Protein AF-A0A2V8FXI1-F1 (afdb_monomer_lite)

Sequence (238 aa):
MSTDRIDFISAYCDRWCERCAFTDRCSAFACKIAEGMYGDLADAIELAVGAPHPVEGTPRETAGATLLAEFSDFEPSDQELAEFKREEKVRDARLDVAPTTRMATTYMLGATAWLTQHHDGLVTRADPIVREAVEIVGWDAYLIGPKLHRALYGRDRSQNGDDGCDDHPVQTDWNGSAKVALISLERSEAAWRVIVEATGDRTASALADAAGNLRRIVLDEFPQAMSFIRPGFDEPRR

Structure (mmCIF, N/CA/C/O backbone):
data_AF-A0A2V8FXI1-F1
#
_entry.id   AF-A0A2V8FXI1-F1
#
loop_
_atom_site.group_PDB
_atom_site.id
_atom_site.type_symbol
_atom_site.label_atom_id
_atom_site.label_alt_id
_atom_site.label_comp_id
_atom_site.label_asym_id
_atom_site.label_entity_id
_atom_site.label_seq_id
_atom_site.pdbx_PDB_ins_code
_atom_site.Cartn_x
_atom_site.Cartn_y
_atom_site.Cartn_z
_atom_site.occupancy
_atom_site.B_iso_or_equiv
_atom_site.auth_seq_id
_atom_site.auth_comp_id
_atom_site.auth_asym_id
_atom_site.auth_atom_id
_atom_site.pdbx_PDB_model_num
ATOM 1 N N . MET A 1 1 ? 2.587 -31.459 -6.172 1.00 45.06 1 MET A N 1
ATOM 2 C CA . MET A 1 1 ? 2.353 -30.085 -5.678 1.00 45.06 1 MET A CA 1
ATOM 3 C C . MET A 1 1 ? 1.529 -29.360 -6.724 1.00 45.06 1 MET A C 1
ATOM 5 O O . MET A 1 1 ? 1.742 -29.629 -7.899 1.00 45.06 1 MET A O 1
ATOM 9 N N . SER A 1 2 ? 0.537 -28.567 -6.314 1.00 45.88 2 SER A N 1
ATOM 10 C CA . SER A 1 2 ? -0.395 -27.911 -7.241 1.00 45.88 2 SER A CA 1
ATOM 11 C C . SER A 1 2 ? 0.366 -27.023 -8.229 1.00 45.88 2 SER A C 1
ATOM 13 O O . SER A 1 2 ? 1.054 -26.092 -7.819 1.00 45.88 2 SER A O 1
ATOM 15 N N . THR A 1 3 ? 0.253 -27.334 -9.518 1.00 58.00 3 THR A N 1
ATOM 16 C CA . THR A 1 3 ? 0.808 -26.562 -10.640 1.00 58.00 3 THR A CA 1
ATOM 17 C C . THR A 1 3 ? -0.035 -25.328 -10.979 1.00 58.00 3 THR A C 1
ATOM 19 O O . THR A 1 3 ? 0.327 -24.569 -11.869 1.00 58.00 3 THR A O 1
ATOM 22 N N . ASP A 1 4 ? -1.146 -25.100 -10.273 1.00 81.50 4 ASP A N 1
ATOM 23 C CA . ASP A 1 4 ? -2.061 -23.977 -10.500 1.00 81.50 4 ASP A CA 1
ATOM 24 C C . ASP A 1 4 ? -1.634 -22.729 -9.706 1.00 81.50 4 ASP A C 1
ATOM 26 O O . ASP A 1 4 ? -2.324 -22.259 -8.790 1.00 81.50 4 ASP A O 1
ATOM 30 N N . ARG A 1 5 ? -0.432 -22.227 -10.014 1.00 87.56 5 ARG A N 1
ATOM 31 C CA . ARG A 1 5 ? 0.053 -20.939 -9.505 1.00 87.56 5 ARG A CA 1
ATOM 32 C C . ARG A 1 5 ? -0.589 -19.801 -10.296 1.00 87.56 5 ARG A C 1
ATOM 34 O O . ARG A 1 5 ? -0.779 -19.906 -11.501 1.00 87.56 5 ARG A O 1
ATOM 41 N N . ILE A 1 6 ? -0.914 -18.709 -9.607 1.00 90.19 6 ILE A N 1
ATOM 42 C CA . ILE A 1 6 ? -1.405 -17.487 -10.251 1.00 90.19 6 ILE A CA 1
ATOM 43 C C . ILE A 1 6 ? -0.194 -16.619 -10.585 1.00 90.19 6 ILE A C 1
ATOM 45 O O . ILE A 1 6 ? 0.477 -16.105 -9.683 1.00 90.19 6 ILE A O 1
ATOM 49 N N . ASP A 1 7 ? 0.073 -16.454 -11.877 1.00 87.88 7 ASP A N 1
ATOM 50 C CA . ASP A 1 7 ? 1.178 -15.631 -12.358 1.00 87.88 7 ASP A CA 1
ATOM 51 C C . ASP A 1 7 ? 1.033 -14.181 -11.888 1.00 87.88 7 ASP A C 1
ATOM 53 O O . ASP A 1 7 ? -0.055 -13.605 -11.869 1.00 87.88 7 ASP A O 1
ATOM 57 N N . PHE A 1 8 ? 2.154 -13.592 -11.465 1.00 88.81 8 PHE A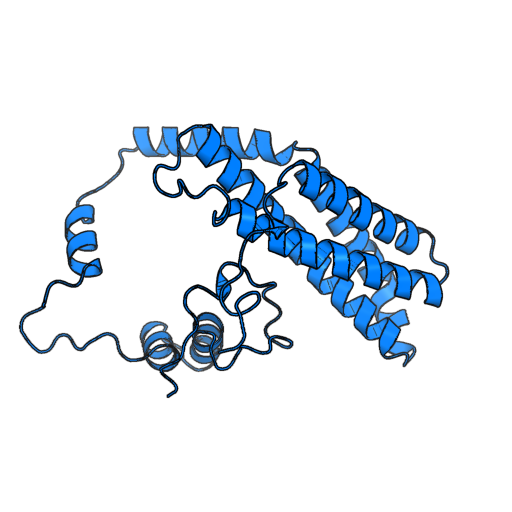 N 1
ATOM 58 C CA . PHE A 1 8 ? 2.258 -12.195 -11.030 1.00 88.81 8 PHE A CA 1
ATOM 59 C C . PHE A 1 8 ? 1.304 -11.753 -9.900 1.00 88.81 8 PHE A C 1
ATOM 61 O O . PHE A 1 8 ? 1.229 -10.560 -9.601 1.00 88.81 8 PHE A O 1
ATOM 68 N N . ILE A 1 9 ? 0.646 -12.675 -9.181 1.00 93.44 9 ILE A N 1
ATOM 69 C CA . ILE A 1 9 ? -0.256 -12.341 -8.058 1.00 93.44 9 ILE A CA 1
ATOM 70 C C . ILE A 1 9 ? 0.414 -11.453 -6.995 1.00 93.44 9 ILE A C 1
ATOM 72 O O . ILE A 1 9 ? -0.209 -10.576 -6.398 1.00 93.44 9 ILE A O 1
ATOM 76 N N . SER A 1 10 ? 1.716 -11.637 -6.773 1.00 93.38 10 SER A N 1
ATOM 77 C CA . SER A 1 10 ? 2.494 -10.889 -5.781 1.00 93.38 10 SER A CA 1
ATOM 78 C C . SER A 1 10 ? 2.897 -9.477 -6.229 1.00 93.38 10 SER A C 1
ATOM 80 O O . SER A 1 10 ? 3.355 -8.681 -5.396 1.00 93.38 10 SER A O 1
ATOM 82 N N . ALA A 1 11 ? 2.732 -9.141 -7.514 1.00 93.56 11 ALA A N 1
ATOM 83 C CA . ALA A 1 11 ? 3.075 -7.828 -8.057 1.00 93.56 11 ALA A CA 1
ATOM 84 C C . ALA A 1 11 ? 2.113 -6.744 -7.544 1.00 93.56 11 ALA A C 1
ATOM 86 O O . ALA A 1 11 ? 2.557 -5.650 -7.178 1.00 93.56 11 ALA A O 1
ATOM 87 N N . TYR A 1 12 ? 0.826 -7.095 -7.415 1.00 95.31 12 TYR A N 1
ATOM 88 C CA . TYR A 1 12 ? -0.273 -6.179 -7.090 1.00 95.31 12 TYR A CA 1
ATOM 89 C C . TYR A 1 12 ? -1.104 -6.637 -5.877 1.00 95.31 12 TYR A C 1
ATOM 91 O O . TYR A 1 12 ? -2.308 -6.402 -5.810 1.00 95.31 12 TYR A O 1
ATOM 99 N N . CYS A 1 13 ? -0.464 -7.277 -4.894 1.00 95.62 13 CYS A N 1
ATOM 100 C CA . CYS A 1 13 ? -1.072 -7.603 -3.600 1.00 95.62 13 CYS A CA 1
ATOM 101 C C . CYS A 1 13 ? -0.732 -6.567 -2.509 1.00 95.62 13 CYS A C 1
ATOM 103 O O . CYS A 1 13 ? 0.190 -5.753 -2.667 1.00 95.62 13 CYS A O 1
ATOM 105 N N . ASP A 1 14 ? -1.441 -6.645 -1.381 1.00 95.12 14 ASP A N 1
ATOM 106 C CA . ASP A 1 14 ? -1.201 -5.858 -0.160 1.00 95.12 14 ASP A CA 1
ATOM 107 C C . ASP A 1 14 ? -0.136 -6.475 0.770 1.00 95.12 14 ASP A C 1
ATOM 109 O O . ASP A 1 14 ? 0.156 -5.933 1.832 1.00 95.12 14 ASP A O 1
ATOM 113 N N . ARG A 1 15 ? 0.468 -7.597 0.349 1.00 92.81 15 ARG A N 1
ATOM 114 C CA . ARG A 1 15 ? 1.504 -8.359 1.067 1.00 92.81 15 ARG A CA 1
ATOM 115 C C . ARG A 1 15 ? 1.069 -8.898 2.437 1.00 92.81 15 ARG A C 1
ATOM 117 O O . ARG A 1 15 ? 1.926 -9.412 3.153 1.00 92.81 15 ARG A O 1
ATOM 124 N N . TRP A 1 16 ? -0.223 -8.863 2.773 1.00 95.62 16 TRP A N 1
ATOM 125 C CA . TRP A 1 16 ? -0.736 -9.363 4.050 1.00 95.62 16 TRP A CA 1
ATOM 126 C C . TRP A 1 16 ? -1.020 -10.868 3.978 1.00 95.62 16 TRP A C 1
ATOM 128 O O . TRP A 1 16 ? -2.163 -11.325 3.922 1.00 95.62 16 TRP A O 1
ATOM 138 N N . CYS A 1 17 ? 0.050 -11.660 3.903 1.00 95.06 17 CYS A N 1
ATOM 139 C CA . CYS A 1 17 ? -0.029 -13.094 3.621 1.00 95.06 17 CYS A CA 1
ATOM 140 C C . CYS A 1 17 ? -0.869 -13.872 4.644 1.00 95.06 17 CYS A C 1
ATOM 142 O O . CYS A 1 17 ? -1.583 -14.791 4.258 1.00 95.06 17 CYS A O 1
ATOM 144 N N . GLU A 1 18 ? -0.834 -13.476 5.915 1.00 93.94 18 GLU A N 1
ATOM 145 C CA . GLU A 1 18 ? -1.577 -14.086 7.027 1.00 93.94 18 GLU A CA 1
ATOM 146 C C . GLU A 1 18 ? -3.100 -13.999 6.836 1.00 93.94 18 GLU A C 1
ATOM 148 O O . GLU A 1 18 ? -3.849 -14.749 7.458 1.00 93.94 18 GLU A O 1
ATOM 153 N N . ARG A 1 19 ? -3.557 -13.097 5.961 1.00 93.50 19 ARG A N 1
ATOM 154 C CA . ARG A 1 19 ? -4.970 -12.857 5.646 1.00 93.50 19 ARG A CA 1
ATOM 155 C C . ARG A 1 19 ? -5.305 -13.123 4.177 1.00 93.50 19 ARG A C 1
ATOM 157 O O . ARG A 1 19 ? -6.434 -12.899 3.743 1.00 93.50 19 ARG A O 1
ATOM 164 N N . CYS A 1 20 ? -4.335 -13.586 3.392 1.00 94.81 20 CYS A N 1
ATOM 165 C CA . CYS A 1 20 ? -4.492 -13.761 1.957 1.00 94.81 20 CYS A CA 1
ATOM 166 C C . CYS A 1 20 ? -5.169 -15.099 1.636 1.00 94.81 20 CYS A C 1
ATOM 168 O O . CYS A 1 20 ? -4.654 -16.165 1.959 1.00 94.81 20 CYS A O 1
ATOM 170 N N . ALA A 1 21 ? -6.286 -15.053 0.906 1.00 92.88 21 ALA A N 1
ATOM 171 C CA . ALA A 1 21 ? -7.026 -16.245 0.477 1.00 92.88 21 ALA A CA 1
ATOM 172 C C . ALA A 1 21 ? -6.326 -17.067 -0.629 1.00 92.88 21 ALA A C 1
ATOM 174 O O . ALA A 1 21 ? -6.841 -18.101 -1.046 1.00 92.88 21 ALA A O 1
ATOM 175 N N . PHE A 1 22 ? -5.178 -16.604 -1.133 1.00 93.31 22 PHE A N 1
ATOM 176 C CA . PHE A 1 22 ? -4.482 -17.192 -2.282 1.00 93.31 22 PHE A CA 1
ATOM 177 C C . PHE A 1 22 ? -3.081 -17.713 -1.946 1.00 93.31 22 PHE A C 1
ATOM 179 O O . PHE A 1 22 ? -2.295 -17.970 -2.858 1.00 93.31 22 PHE A O 1
ATOM 186 N N . THR A 1 23 ? -2.738 -17.870 -0.664 1.00 93.56 23 THR A N 1
ATOM 187 C CA . THR A 1 23 ? -1.433 -18.399 -0.222 1.00 93.56 23 THR A CA 1
ATOM 188 C C . THR A 1 23 ? -1.087 -19.730 -0.894 1.00 93.56 23 THR A C 1
ATOM 190 O O . THR A 1 23 ? 0.026 -19.881 -1.396 1.00 93.56 23 THR A O 1
ATOM 193 N N . ASP A 1 24 ? -2.058 -20.633 -1.039 1.00 90.88 24 ASP A N 1
ATOM 194 C CA . ASP A 1 24 ? -1.874 -21.941 -1.688 1.00 90.88 24 ASP A CA 1
ATOM 195 C C . ASP A 1 24 ? -1.556 -21.854 -3.191 1.00 90.88 24 ASP A C 1
ATOM 197 O O . ASP A 1 24 ? -0.973 -22.774 -3.768 1.00 90.88 24 ASP A O 1
ATOM 201 N N . ARG A 1 25 ? -1.891 -20.735 -3.842 1.00 91.06 25 ARG A N 1
ATOM 202 C CA . ARG A 1 25 ? -1.669 -20.494 -5.281 1.00 91.06 25 ARG A CA 1
ATOM 203 C C . ARG A 1 25 ? -0.627 -19.407 -5.556 1.00 91.06 25 ARG A C 1
ATOM 205 O O . ARG A 1 25 ? -0.362 -19.086 -6.712 1.00 91.06 25 ARG A O 1
ATOM 212 N N . CYS A 1 26 ? -0.000 -18.861 -4.517 1.00 91.88 26 CYS A N 1
ATOM 213 C CA . CYS A 1 26 ? 0.978 -17.785 -4.621 1.00 91.88 26 CYS A CA 1
ATOM 214 C C . CYS A 1 26 ? 2.406 -18.342 -4.608 1.00 91.88 26 CYS A C 1
ATOM 216 O O . CYS A 1 26 ? 2.889 -18.813 -3.577 1.00 91.88 26 CYS A O 1
ATOM 218 N N . SER A 1 27 ? 3.110 -18.236 -5.737 1.00 90.12 27 SER A N 1
ATOM 219 C CA . SER A 1 27 ? 4.520 -18.641 -5.840 1.00 90.12 27 SER A CA 1
ATOM 220 C C . SER A 1 27 ? 5.414 -17.865 -4.871 1.00 90.12 27 SER A C 1
ATOM 222 O O . SER A 1 27 ? 6.232 -18.463 -4.184 1.00 90.12 27 SER A O 1
ATOM 224 N N . ALA A 1 28 ? 5.203 -16.554 -4.718 1.00 90.12 28 ALA A N 1
ATOM 225 C CA . ALA A 1 28 ? 5.985 -15.738 -3.787 1.00 90.12 28 ALA A CA 1
ATOM 226 C C . ALA A 1 28 ? 5.805 -16.161 -2.318 1.00 90.12 28 ALA A C 1
ATOM 228 O O . ALA A 1 28 ? 6.754 -16.098 -1.541 1.00 90.12 28 ALA A O 1
ATOM 229 N N . PHE A 1 29 ? 4.602 -16.598 -1.930 1.00 91.62 29 PHE A N 1
ATOM 230 C CA . PHE A 1 29 ? 4.373 -17.128 -0.586 1.00 91.62 29 PHE A CA 1
ATOM 231 C C . PHE A 1 29 ? 5.039 -18.494 -0.414 1.00 91.62 29 PHE A C 1
ATOM 233 O O . PHE A 1 29 ? 5.700 -18.717 0.596 1.00 91.62 29 PHE A O 1
ATOM 240 N N . ALA A 1 30 ? 4.932 -19.371 -1.417 1.00 89.62 30 ALA A N 1
ATOM 241 C CA . ALA A 1 30 ? 5.624 -20.654 -1.408 1.00 89.62 30 ALA A CA 1
ATOM 242 C C . ALA A 1 30 ? 7.145 -20.477 -1.251 1.00 89.62 30 ALA A C 1
ATOM 244 O O . ALA A 1 30 ? 7.736 -21.134 -0.398 1.00 89.62 30 ALA A O 1
ATOM 245 N N . CYS A 1 31 ? 7.754 -19.537 -1.987 1.00 86.25 31 CYS A N 1
ATOM 246 C CA . CYS A 1 31 ? 9.181 -19.228 -1.862 1.00 86.25 31 CYS A CA 1
ATOM 247 C C . CYS A 1 31 ? 9.529 -18.702 -0.465 1.00 86.25 31 CYS A C 1
ATOM 249 O O . CYS A 1 31 ? 10.482 -19.186 0.130 1.00 86.25 31 CYS A O 1
ATOM 251 N N . LYS A 1 32 ? 8.728 -17.780 0.096 1.00 86.31 32 LYS A N 1
ATOM 252 C CA . LYS A 1 32 ? 8.934 -17.252 1.459 1.00 86.31 32 LYS A CA 1
ATOM 253 C C . LYS A 1 32 ? 8.942 -18.366 2.515 1.00 86.31 32 LYS A C 1
ATOM 255 O O . LYS A 1 32 ? 9.746 -18.331 3.440 1.00 86.31 32 LYS A O 1
ATOM 260 N N . ILE A 1 33 ? 8.029 -19.334 2.406 1.00 87.69 33 ILE A N 1
ATOM 261 C CA . ILE A 1 33 ? 7.969 -20.468 3.339 1.00 87.69 33 ILE A CA 1
ATOM 262 C C . ILE A 1 33 ? 9.171 -21.393 3.149 1.00 87.69 33 ILE A C 1
ATOM 264 O O . ILE A 1 33 ? 9.785 -21.792 4.135 1.00 87.69 33 ILE A O 1
ATOM 268 N N . ALA A 1 34 ? 9.530 -21.699 1.902 1.00 85.56 34 ALA A N 1
ATOM 269 C CA . ALA A 1 34 ? 10.660 -22.567 1.604 1.00 85.56 34 ALA A CA 1
ATOM 270 C C . ALA A 1 34 ? 11.999 -21.960 2.062 1.00 85.56 34 ALA A C 1
ATOM 272 O O . ALA A 1 34 ? 12.798 -22.657 2.678 1.00 85.56 34 ALA A O 1
ATOM 273 N N . GLU A 1 35 ? 12.210 -20.656 1.870 1.00 82.19 35 GLU A N 1
ATOM 274 C CA . GLU A 1 35 ? 13.392 -19.935 2.368 1.00 82.19 35 GLU A CA 1
ATOM 275 C C . GLU A 1 35 ? 13.511 -20.017 3.900 1.00 82.19 35 GLU A C 1
ATOM 277 O O . GLU A 1 35 ? 14.600 -20.176 4.437 1.00 82.19 35 GLU A O 1
ATOM 282 N N . GLY A 1 36 ? 12.391 -19.985 4.629 1.00 81.19 36 GLY A N 1
ATOM 283 C CA . GLY A 1 36 ? 12.394 -20.168 6.085 1.00 81.19 36 GLY A CA 1
ATOM 284 C C . GLY A 1 36 ? 12.681 -21.604 6.547 1.00 81.19 36 GLY A C 1
ATOM 285 O O . GLY A 1 36 ? 12.984 -21.816 7.721 1.00 81.19 36 GLY A O 1
ATOM 286 N N . MET A 1 37 ? 12.563 -22.591 5.654 1.00 80.19 37 MET A N 1
ATOM 287 C CA . MET A 1 37 ? 12.751 -24.016 5.953 1.00 80.19 37 MET A CA 1
ATOM 288 C C . MET A 1 37 ? 14.140 -24.541 5.561 1.00 80.19 37 MET A C 1
ATOM 290 O O . MET A 1 37 ? 14.600 -25.513 6.163 1.00 80.19 37 MET A O 1
ATOM 294 N N . TYR A 1 38 ? 14.802 -23.924 4.579 1.00 67.88 38 TYR A N 1
ATOM 295 C CA . TYR A 1 38 ? 16.060 -24.392 3.991 1.00 67.88 38 TYR A CA 1
ATOM 296 C C . TYR A 1 38 ? 17.148 -23.319 4.083 1.00 67.88 38 TYR A C 1
ATOM 298 O O . TYR A 1 38 ? 16.872 -22.129 4.024 1.00 6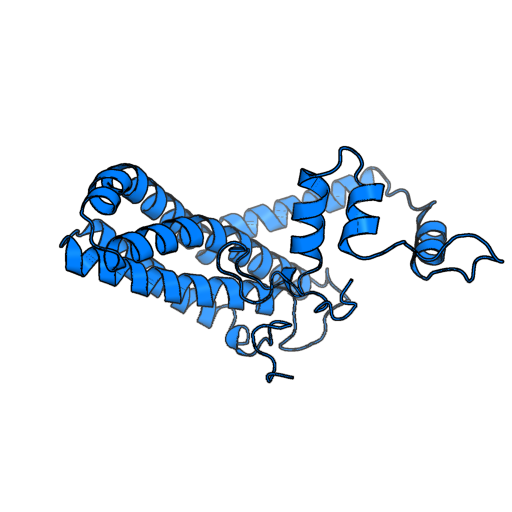7.88 38 TYR A O 1
ATOM 306 N N . GLY A 1 39 ? 18.405 -23.742 4.230 1.00 65.69 39 GLY A N 1
ATOM 307 C CA . GLY A 1 39 ? 19.552 -22.825 4.252 1.00 65.69 39 GLY A CA 1
ATOM 308 C C . GLY A 1 39 ? 20.055 -22.412 2.864 1.00 65.69 39 GLY A C 1
ATOM 309 O O . GLY A 1 39 ? 20.846 -21.477 2.775 1.00 65.69 39 GLY A O 1
ATOM 310 N N . ASP A 1 40 ? 19.617 -23.105 1.806 1.00 81.75 40 ASP A N 1
ATOM 311 C CA . ASP A 1 40 ? 20.013 -22.861 0.417 1.00 81.75 40 ASP A CA 1
ATOM 312 C C . ASP A 1 40 ? 18.830 -22.320 -0.407 1.00 81.75 40 ASP A C 1
ATOM 314 O O . ASP A 1 40 ? 17.719 -22.856 -0.372 1.00 81.75 40 ASP A O 1
ATOM 318 N N . LEU A 1 41 ? 19.075 -21.232 -1.143 1.00 75.62 41 LEU A N 1
ATOM 319 C CA . LEU A 1 41 ? 18.063 -20.535 -1.937 1.00 75.62 41 LEU A CA 1
ATOM 320 C C . LEU A 1 41 ? 17.595 -21.352 -3.153 1.00 75.62 41 LEU A C 1
ATOM 322 O O . LEU A 1 41 ? 16.425 -21.260 -3.526 1.00 75.62 41 LEU A O 1
ATOM 326 N N . ALA A 1 42 ? 18.476 -22.134 -3.777 1.00 76.81 42 ALA A N 1
ATOM 327 C CA . ALA A 1 42 ? 18.130 -22.954 -4.933 1.00 76.81 42 ALA A CA 1
ATOM 328 C C . ALA A 1 42 ? 17.190 -24.094 -4.524 1.00 76.81 42 ALA A C 1
ATOM 330 O O . ALA A 1 42 ? 16.139 -24.259 -5.146 1.00 76.81 42 ALA A O 1
ATOM 331 N N . ASP A 1 43 ? 17.501 -24.784 -3.424 1.00 77.62 43 ASP A N 1
ATOM 332 C CA . ASP A 1 43 ? 16.640 -25.830 -2.856 1.00 77.62 43 ASP A CA 1
ATOM 333 C C . ASP A 1 43 ? 15.264 -25.267 -2.454 1.00 77.62 43 ASP A C 1
ATOM 335 O O . ASP A 1 43 ? 14.220 -25.882 -2.697 1.00 77.62 43 ASP A O 1
ATOM 339 N N . ALA A 1 44 ? 15.243 -24.062 -1.871 1.00 78.50 44 ALA A N 1
ATOM 340 C CA . ALA A 1 44 ? 14.008 -23.381 -1.496 1.00 78.50 44 ALA A CA 1
ATOM 341 C C . ALA A 1 44 ? 13.132 -23.037 -2.715 1.00 78.50 44 ALA A C 1
ATOM 343 O O . ALA A 1 44 ? 11.914 -23.235 -2.688 1.00 78.50 44 ALA A O 1
ATOM 344 N N . ILE A 1 45 ? 13.734 -22.537 -3.798 1.00 78.06 45 ILE A N 1
ATOM 345 C CA . ILE A 1 45 ? 13.022 -22.223 -5.044 1.00 78.06 45 ILE A CA 1
ATOM 346 C C . ILE A 1 45 ? 12.495 -23.505 -5.694 1.00 78.06 45 ILE A C 1
ATOM 348 O O . ILE A 1 45 ? 11.314 -23.557 -6.046 1.00 78.06 45 ILE A O 1
ATOM 352 N N . GLU A 1 46 ? 13.324 -24.546 -5.804 1.00 80.06 46 GLU A N 1
ATOM 353 C CA . GLU A 1 46 ? 12.920 -25.840 -6.360 1.00 80.06 46 GLU A CA 1
ATOM 354 C C . GLU A 1 46 ? 11.717 -26.422 -5.609 1.00 80.06 46 GLU A C 1
ATOM 356 O O . GLU A 1 46 ? 10.739 -26.855 -6.225 1.00 80.06 46 GLU A O 1
ATOM 361 N N . LEU A 1 47 ? 11.728 -26.368 -4.278 1.00 78.69 47 LEU A N 1
ATOM 362 C CA . LEU A 1 47 ? 10.592 -26.815 -3.482 1.00 78.69 47 LEU A CA 1
ATOM 363 C C . LEU A 1 47 ? 9.336 -25.960 -3.721 1.00 78.69 47 LEU A C 1
ATOM 365 O O . LEU A 1 47 ? 8.221 -26.483 -3.796 1.00 78.69 47 LEU A O 1
ATOM 369 N N . ALA A 1 48 ? 9.497 -24.640 -3.801 1.00 81.75 48 ALA A N 1
ATOM 370 C CA . ALA A 1 48 ? 8.391 -23.692 -3.845 1.00 81.75 48 ALA A CA 1
ATOM 371 C C . ALA A 1 48 ? 7.651 -23.664 -5.188 1.00 81.75 48 ALA A C 1
ATOM 373 O O . ALA A 1 48 ? 6.411 -23.602 -5.221 1.00 81.75 48 ALA A O 1
ATOM 374 N N . VAL A 1 49 ? 8.397 -23.674 -6.292 1.00 79.56 49 VAL A N 1
ATOM 375 C CA . VAL A 1 49 ? 7.853 -23.502 -7.648 1.00 79.56 49 VAL A CA 1
ATOM 376 C C . VAL A 1 49 ? 8.119 -24.695 -8.568 1.00 79.56 49 VAL A C 1
ATOM 378 O O . VAL A 1 49 ? 7.606 -24.714 -9.684 1.00 79.56 49 VAL A O 1
ATOM 381 N N . GLY A 1 50 ? 8.812 -25.723 -8.072 1.00 73.56 50 GLY A N 1
ATOM 382 C CA . GLY A 1 50 ? 9.199 -26.915 -8.821 1.00 73.56 50 GLY A CA 1
ATOM 383 C C . GLY A 1 50 ? 10.642 -26.841 -9.318 1.00 73.56 50 GLY A C 1
ATOM 384 O O . GLY A 1 50 ? 11.218 -25.759 -9.435 1.00 73.56 50 GLY A O 1
ATOM 385 N N . ALA A 1 51 ? 11.212 -28.008 -9.630 1.00 61.06 51 ALA A N 1
ATOM 386 C CA . ALA A 1 51 ? 12.539 -28.099 -10.224 1.00 61.06 51 ALA A CA 1
ATOM 387 C C . ALA A 1 51 ? 12.587 -27.279 -11.524 1.00 61.06 51 ALA A C 1
ATOM 389 O O . ALA A 1 51 ? 11.726 -27.473 -12.396 1.00 61.06 51 ALA A O 1
ATOM 390 N N . PRO A 1 52 ? 13.588 -26.396 -11.697 1.00 56.06 52 PRO A N 1
ATOM 391 C CA . PRO A 1 52 ? 13.953 -25.917 -13.020 1.00 56.06 52 PRO A CA 1
ATOM 392 C C . PRO A 1 52 ? 14.102 -27.129 -13.946 1.00 56.06 52 PRO A C 1
ATOM 394 O O . PRO A 1 52 ? 14.606 -28.170 -13.523 1.00 56.06 52 PRO A O 1
ATOM 397 N N . HIS A 1 53 ? 13.638 -27.033 -15.194 1.00 50.25 53 HIS A N 1
ATOM 398 C CA . HIS A 1 53 ? 13.739 -28.154 -16.131 1.00 50.25 53 HIS A CA 1
ATOM 399 C C . HIS A 1 53 ? 15.175 -28.719 -16.153 1.00 50.25 53 HIS A C 1
ATOM 401 O O . HIS A 1 53 ? 16.114 -27.937 -16.329 1.00 50.25 53 HIS A O 1
ATOM 407 N N . PRO A 1 54 ? 15.362 -30.043 -15.961 1.00 45.97 54 PRO A N 1
ATOM 408 C CA . PRO A 1 54 ? 16.687 -30.623 -15.797 1.00 45.97 54 PRO A CA 1
ATOM 409 C C . PRO A 1 54 ? 17.546 -30.384 -17.039 1.00 45.97 54 PRO A C 1
ATOM 411 O O . PRO A 1 54 ? 17.100 -30.580 -18.170 1.00 45.97 54 PRO A O 1
ATOM 414 N N . VAL A 1 55 ? 18.804 -30.005 -16.808 1.00 48.50 55 VAL A N 1
ATOM 415 C CA . VAL A 1 55 ? 19.854 -29.846 -17.827 1.00 48.50 55 VAL A CA 1
ATOM 416 C C . VAL A 1 55 ? 20.429 -31.220 -18.213 1.00 48.50 55 VAL A C 1
ATOM 418 O O . VAL A 1 55 ? 21.637 -31.418 -18.254 1.00 48.50 55 VAL A O 1
ATOM 421 N N . GLU A 1 56 ? 19.573 -32.211 -18.465 1.00 43.44 56 GLU A N 1
ATOM 422 C CA . GLU A 1 56 ? 19.989 -33.489 -19.048 1.00 43.44 56 GLU A CA 1
ATOM 423 C C . GLU A 1 56 ? 19.215 -33.737 -20.344 1.00 43.44 56 GLU A C 1
ATOM 425 O O . GLU A 1 56 ? 18.006 -33.962 -20.361 1.00 43.44 56 GLU A O 1
ATOM 430 N N . GLY A 1 57 ? 19.951 -33.641 -21.451 1.00 52.47 57 GLY A N 1
ATOM 431 C CA . GLY A 1 57 ? 19.428 -33.492 -22.807 1.00 52.47 57 GLY A CA 1
ATOM 432 C C . GLY A 1 57 ? 19.950 -32.189 -23.409 1.00 52.47 57 GLY A C 1
ATOM 433 O O . GLY A 1 57 ? 20.141 -31.215 -22.686 1.00 52.47 57 GLY A O 1
ATOM 434 N N . THR A 1 58 ? 20.246 -32.178 -24.714 1.00 45.00 58 THR A N 1
ATOM 435 C CA . THR A 1 58 ? 20.692 -30.973 -25.440 1.00 45.00 58 THR A CA 1
ATOM 436 C C . THR A 1 58 ? 19.878 -29.765 -24.977 1.00 45.00 58 THR A C 1
ATOM 438 O O . THR A 1 58 ? 18.649 -29.843 -25.096 1.00 45.00 58 THR A O 1
ATOM 441 N N . PRO A 1 59 ? 20.512 -28.697 -24.445 1.00 46.34 59 PRO A N 1
ATOM 442 C CA . PRO A 1 59 ? 19.795 -27.527 -23.976 1.00 46.34 59 PRO A CA 1
ATOM 443 C C . PRO A 1 59 ? 18.930 -27.047 -25.126 1.00 46.34 59 PRO A C 1
ATOM 445 O O . PRO A 1 59 ? 19.432 -26.598 -26.155 1.00 46.34 59 PRO A O 1
ATOM 448 N N . ARG A 1 60 ? 17.613 -27.183 -24.993 1.00 51.34 60 ARG A N 1
ATOM 449 C CA . ARG A 1 60 ? 16.749 -26.310 -25.763 1.00 51.34 60 ARG A CA 1
ATOM 450 C C . ARG A 1 60 ? 16.984 -24.967 -25.095 1.00 51.34 60 ARG A C 1
ATOM 452 O O . ARG A 1 60 ? 16.572 -24.822 -23.948 1.00 51.34 60 ARG A O 1
ATOM 459 N N . GLU A 1 61 ? 17.773 -24.104 -25.736 1.00 54.75 61 GLU A N 1
ATOM 460 C CA . GLU A 1 61 ? 18.100 -22.764 -25.245 1.00 54.75 61 GLU A CA 1
ATOM 461 C C . GLU A 1 61 ? 16.847 -22.174 -24.606 1.00 54.75 61 GLU A C 1
ATOM 463 O O . GLU A 1 61 ? 15.834 -21.931 -25.268 1.00 54.75 61 GLU A O 1
ATOM 468 N N . THR A 1 62 ? 16.857 -22.069 -23.279 1.00 64.75 62 THR A N 1
ATOM 469 C CA . THR A 1 62 ? 15.769 -21.387 -22.600 1.00 64.75 62 THR A CA 1
ATOM 470 C C . THR A 1 62 ? 15.883 -19.919 -22.991 1.00 64.75 62 THR A C 1
ATOM 472 O O . THR A 1 62 ? 16.986 -19.413 -23.224 1.00 64.75 62 THR A O 1
ATOM 475 N N . ALA A 1 63 ? 14.757 -19.208 -23.051 1.00 64.12 63 ALA A N 1
ATOM 476 C CA . ALA A 1 63 ? 14.790 -17.765 -23.280 1.00 64.12 63 ALA A CA 1
ATOM 477 C C . ALA A 1 63 ? 15.745 -17.072 -22.287 1.00 64.12 63 ALA A C 1
ATOM 479 O O . ALA A 1 63 ? 16.483 -16.177 -22.672 1.00 64.12 63 ALA A O 1
ATOM 480 N N . GLY A 1 64 ? 15.810 -17.562 -21.041 1.00 65.44 64 GLY A N 1
ATOM 481 C CA . GLY A 1 64 ? 16.741 -17.075 -20.023 1.00 65.44 64 GLY A CA 1
ATOM 482 C C . GLY A 1 64 ? 18.217 -17.349 -20.326 1.00 65.44 64 GLY A C 1
ATOM 483 O O . GLY A 1 64 ? 19.027 -16.456 -20.128 1.00 65.44 64 GLY A O 1
ATOM 484 N N . ALA A 1 65 ? 18.584 -18.535 -20.825 1.00 70.44 65 ALA A N 1
ATOM 485 C CA . ALA A 1 65 ? 19.972 -18.832 -21.199 1.00 70.44 65 ALA A CA 1
ATOM 486 C C . ALA A 1 65 ? 20.425 -18.018 -22.421 1.00 70.44 65 ALA A C 1
ATOM 488 O O . ALA A 1 65 ? 21.559 -17.550 -22.457 1.00 70.44 65 ALA A O 1
ATOM 489 N N . THR A 1 66 ? 19.517 -17.813 -23.379 1.00 71.00 66 THR A N 1
ATOM 490 C CA . THR A 1 66 ? 19.751 -16.961 -24.556 1.00 71.00 66 THR A CA 1
ATOM 491 C C . THR A 1 66 ? 19.965 -15.514 -24.124 1.00 71.00 66 THR A C 1
ATOM 493 O O . THR A 1 66 ? 20.988 -14.927 -24.447 1.00 71.00 66 THR A O 1
ATOM 496 N N . LEU A 1 67 ? 19.057 -14.977 -23.300 1.00 73.06 67 LEU A N 1
ATOM 497 C CA . LEU A 1 67 ? 19.162 -13.627 -22.748 1.00 73.06 67 LEU A CA 1
ATOM 498 C C . LEU A 1 67 ? 20.451 -13.462 -21.927 1.00 73.06 67 LEU A C 1
ATOM 500 O O . LEU A 1 67 ? 21.160 -12.477 -22.068 1.00 73.06 67 LEU A O 1
ATOM 504 N N . LEU A 1 68 ? 20.803 -14.441 -21.091 1.00 76.62 68 LEU A N 1
ATOM 505 C CA . LEU A 1 68 ? 22.022 -14.370 -20.288 1.00 76.62 68 LEU A CA 1
ATOM 506 C C . LEU A 1 68 ? 23.281 -14.337 -21.163 1.00 76.62 68 LEU A C 1
ATOM 508 O O . LEU A 1 68 ? 24.205 -13.612 -20.827 1.00 76.62 68 LEU A O 1
ATOM 512 N N . ALA A 1 69 ? 23.312 -15.081 -22.272 1.00 80.94 69 ALA A N 1
ATOM 513 C CA . ALA A 1 69 ? 24.407 -15.027 -23.239 1.00 80.94 69 ALA A CA 1
ATOM 514 C C . ALA A 1 69 ? 24.421 -13.711 -24.040 1.00 80.94 69 ALA A C 1
ATOM 516 O O . ALA A 1 69 ? 25.488 -13.180 -24.319 1.00 80.94 69 ALA A O 1
ATOM 517 N N . GLU A 1 70 ? 23.254 -13.157 -24.381 1.00 79.62 70 GLU A N 1
ATOM 518 C CA . GLU A 1 70 ? 23.141 -11.855 -25.058 1.00 79.62 70 GLU A CA 1
ATOM 519 C C . GLU A 1 70 ? 23.637 -10.694 -24.183 1.00 79.62 70 GLU A C 1
ATOM 521 O O . GLU A 1 70 ? 24.211 -9.736 -24.697 1.00 79.62 70 GLU A O 1
ATOM 526 N N . PHE A 1 71 ? 23.447 -10.786 -22.865 1.00 79.25 71 PHE A N 1
ATOM 527 C CA . PHE A 1 71 ? 23.846 -9.756 -21.905 1.00 79.25 71 PHE A CA 1
ATOM 528 C C . PHE A 1 71 ? 25.118 -10.101 -21.114 1.00 79.25 71 PHE A C 1
ATOM 530 O O . PHE A 1 71 ? 25.537 -9.289 -20.291 1.00 79.25 71 PHE A O 1
ATOM 537 N N . SER A 1 72 ? 25.759 -11.258 -21.341 1.00 77.56 72 SER A N 1
ATOM 538 C CA . SER A 1 72 ? 26.931 -11.686 -20.551 1.00 77.56 72 SER A CA 1
ATOM 539 C C . SER A 1 72 ? 28.118 -10.742 -20.694 1.00 77.56 72 SER A C 1
ATOM 541 O O . SER A 1 72 ? 28.905 -10.608 -19.762 1.00 77.56 72 SER A O 1
ATOM 543 N N . ASP A 1 73 ? 28.212 -10.083 -21.848 1.00 79.75 73 ASP A N 1
ATOM 544 C CA . ASP A 1 73 ? 29.303 -9.176 -22.203 1.00 79.75 73 ASP A CA 1
ATOM 545 C C . ASP A 1 73 ? 28.880 -7.698 -22.100 1.00 79.75 73 ASP A C 1
ATOM 547 O O . ASP A 1 73 ? 29.645 -6.797 -22.452 1.00 79.75 73 ASP A O 1
ATOM 551 N N . PHE A 1 74 ? 27.653 -7.427 -21.639 1.00 82.00 74 PHE A N 1
ATOM 552 C CA . PHE A 1 74 ? 27.175 -6.066 -21.431 1.00 82.00 74 PHE A CA 1
ATOM 553 C C . PHE A 1 74 ? 27.700 -5.528 -20.096 1.00 82.00 74 PHE A C 1
ATOM 555 O O . PHE A 1 74 ? 27.131 -5.778 -19.034 1.00 82.00 74 PHE A O 1
ATOM 562 N N . GLU A 1 75 ? 28.770 -4.739 -20.158 1.00 85.06 75 GLU A N 1
ATOM 563 C CA . GLU A 1 75 ? 29.219 -3.913 -19.040 1.00 85.06 75 GLU A CA 1
ATOM 564 C C . GLU A 1 75 ? 28.972 -2.432 -19.360 1.00 85.06 75 GLU A C 1
ATOM 566 O O . GLU A 1 75 ? 29.588 -1.900 -20.289 1.00 85.06 75 GLU A O 1
ATOM 571 N N . PRO A 1 76 ? 28.088 -1.738 -18.615 1.00 85.31 76 PRO A N 1
ATOM 572 C CA . PRO A 1 76 ? 27.935 -0.301 -18.774 1.00 85.31 76 PRO A CA 1
ATOM 573 C C . PR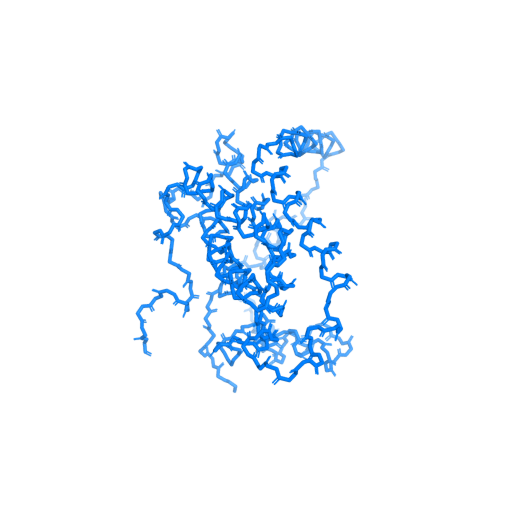O A 1 76 ? 29.230 0.396 -18.354 1.00 85.31 76 PRO A C 1
ATOM 575 O O . PRO A 1 76 ? 29.818 0.087 -17.315 1.00 85.31 76 PRO A O 1
ATOM 578 N N . SER A 1 77 ? 29.660 1.376 -19.140 1.00 93.31 77 SER A N 1
ATOM 579 C CA . SER A 1 77 ? 30.805 2.212 -18.797 1.00 93.31 77 SER A CA 1
ATOM 580 C C . SER A 1 77 ? 30.551 3.014 -17.516 1.00 93.31 77 SER A C 1
ATOM 582 O O . SER A 1 77 ? 29.413 3.343 -17.165 1.00 93.31 77 SER A O 1
ATOM 584 N N . ASP A 1 78 ? 31.627 3.428 -16.841 1.00 94.75 78 ASP A N 1
ATOM 585 C CA . ASP A 1 78 ? 31.536 4.324 -15.679 1.00 94.75 78 ASP A CA 1
ATOM 586 C C . ASP A 1 78 ? 30.760 5.613 -15.995 1.00 94.75 78 ASP A C 1
ATOM 588 O O . ASP A 1 78 ? 30.070 6.162 -15.131 1.00 94.75 78 ASP A O 1
ATOM 592 N N . GLN A 1 79 ? 30.860 6.099 -17.238 1.00 94.44 79 GLN A N 1
ATOM 593 C CA . GLN A 1 79 ? 30.136 7.277 -17.700 1.00 94.44 79 GLN A CA 1
ATOM 594 C C . GLN A 1 79 ? 28.628 7.017 -17.778 1.00 94.44 79 GLN A C 1
ATOM 596 O O . GLN A 1 79 ? 27.866 7.815 -17.229 1.00 94.44 79 GLN A O 1
ATOM 601 N N . GLU A 1 80 ? 28.211 5.916 -18.407 1.00 92.50 80 GLU A N 1
ATOM 602 C CA . GLU A 1 80 ? 26.800 5.514 -18.509 1.00 92.50 80 GLU A CA 1
ATOM 603 C C . GLU A 1 80 ? 26.202 5.271 -17.120 1.00 92.50 80 GLU A C 1
ATOM 605 O O . GLU A 1 80 ? 25.125 5.772 -16.800 1.00 92.50 80 GLU A O 1
ATOM 610 N N . LEU A 1 81 ? 26.942 4.600 -16.232 1.00 92.19 81 LEU A N 1
ATOM 611 C CA . LEU A 1 81 ? 26.500 4.371 -14.859 1.00 92.19 81 LEU A CA 1
ATOM 612 C C . LEU A 1 81 ? 26.368 5.681 -14.068 1.00 92.19 81 LEU A C 1
ATOM 614 O O . LEU A 1 81 ? 25.452 5.839 -13.254 1.00 92.19 81 LEU A O 1
ATOM 618 N N . ALA A 1 82 ? 27.292 6.625 -14.266 1.00 95.00 82 ALA A N 1
ATOM 619 C CA . ALA A 1 82 ? 27.222 7.934 -13.631 1.00 95.00 82 ALA A CA 1
ATOM 620 C C . ALA A 1 82 ? 26.054 8.770 -14.168 1.00 95.00 82 ALA A C 1
ATOM 622 O O . ALA A 1 82 ? 25.454 9.515 -13.397 1.00 95.00 82 ALA A O 1
ATOM 623 N N . GLU A 1 83 ? 25.741 8.668 -15.458 1.00 93.94 83 GLU A N 1
ATOM 624 C CA . GLU A 1 83 ? 24.590 9.319 -16.084 1.00 93.94 83 GLU A CA 1
ATOM 625 C C . GLU A 1 83 ? 23.273 8.774 -15.555 1.00 93.94 83 GLU A C 1
ATOM 627 O O . GLU A 1 83 ? 22.514 9.544 -14.964 1.00 93.94 83 GLU A O 1
ATOM 632 N N . PHE A 1 84 ? 23.095 7.455 -15.594 1.00 90.56 84 PHE A N 1
ATOM 633 C CA . PHE A 1 84 ? 21.944 6.778 -15.007 1.00 90.56 84 PHE A CA 1
ATOM 634 C C . PHE A 1 84 ? 21.721 7.209 -13.549 1.00 90.56 84 PHE A C 1
ATOM 636 O O . PHE A 1 84 ? 20.653 7.682 -13.175 1.00 90.56 84 PHE A O 1
ATOM 643 N N . LYS A 1 85 ? 22.768 7.174 -12.710 1.00 93.69 85 LYS A N 1
ATOM 644 C CA . LYS A 1 85 ? 22.675 7.618 -11.304 1.00 93.69 85 LYS A CA 1
ATOM 645 C C . LYS A 1 85 ? 22.299 9.095 -11.148 1.00 93.69 85 LYS A C 1
ATOM 647 O O . LYS A 1 85 ? 21.720 9.460 -10.123 1.00 93.69 85 LYS A O 1
ATOM 652 N N . ARG A 1 86 ? 22.688 9.971 -12.082 1.00 94.31 86 ARG A N 1
ATOM 653 C CA . ARG A 1 86 ? 22.284 11.387 -12.052 1.00 94.31 86 ARG A CA 1
ATOM 654 C C . ARG A 1 86 ? 20.802 11.521 -12.378 1.00 94.31 86 ARG A C 1
ATOM 656 O O . ARG A 1 86 ? 20.114 12.239 -11.658 1.00 94.31 86 ARG A O 1
ATOM 663 N N . GLU A 1 87 ? 20.329 10.832 -13.409 1.00 91.31 87 GLU A N 1
ATOM 664 C CA . GLU A 1 87 ? 18.920 10.830 -13.820 1.00 91.31 87 GLU A CA 1
ATOM 665 C C . GLU A 1 87 ? 18.014 10.290 -12.713 1.00 91.31 87 GLU A C 1
ATOM 667 O O . GLU A 1 87 ? 17.048 10.956 -12.339 1.00 91.31 87 GLU A O 1
ATOM 672 N N . GLU A 1 88 ? 18.396 9.164 -12.102 1.00 91.31 88 GLU A N 1
ATOM 673 C CA . GLU A 1 88 ? 17.725 8.593 -10.929 1.00 91.31 88 GLU A CA 1
ATOM 674 C C . GLU A 1 88 ? 17.599 9.616 -9.795 1.00 91.31 88 GLU A C 1
ATOM 676 O O . GLU A 1 88 ? 16.499 9.897 -9.330 1.00 91.31 88 GLU A O 1
ATOM 681 N N . LYS A 1 89 ? 18.698 10.281 -9.412 1.00 93.81 89 LYS A N 1
ATOM 682 C CA . LYS A 1 89 ? 18.667 11.308 -8.354 1.00 93.81 89 LYS A CA 1
ATOM 683 C C . LYS A 1 89 ? 17.769 12.495 -8.689 1.00 93.81 89 LYS A C 1
ATOM 685 O O . LYS A 1 89 ? 17.145 13.063 -7.795 1.00 93.81 89 LYS A O 1
ATOM 690 N N . VAL A 1 90 ? 17.747 12.920 -9.951 1.00 93.25 90 VAL A N 1
ATOM 691 C CA . VAL A 1 90 ? 16.878 14.014 -10.405 1.00 93.25 90 VAL A CA 1
ATOM 692 C C . VAL A 1 90 ? 15.410 13.592 -10.335 1.00 93.25 90 VAL A C 1
ATOM 694 O O . VAL A 1 90 ? 14.563 14.405 -9.953 1.00 93.25 90 VAL A O 1
ATOM 697 N N . ARG A 1 91 ? 15.107 12.335 -10.677 1.00 93.06 91 ARG A N 1
ATOM 698 C CA . ARG A 1 91 ? 13.768 11.759 -10.549 1.00 93.06 91 ARG A CA 1
ATOM 699 C C . ARG A 1 91 ? 13.344 11.677 -9.088 1.00 93.06 91 ARG A C 1
ATOM 701 O O . ARG A 1 91 ? 12.313 12.249 -8.745 1.00 93.06 91 ARG A O 1
ATOM 708 N N . ASP A 1 92 ? 14.168 11.081 -8.234 1.00 92.94 92 ASP A N 1
ATOM 709 C CA . ASP A 1 92 ? 13.907 10.960 -6.797 1.00 92.94 92 ASP A CA 1
ATOM 710 C C . ASP A 1 92 ? 13.633 12.332 -6.173 1.00 92.94 92 ASP A C 1
ATOM 712 O O . ASP A 1 92 ? 12.584 12.545 -5.572 1.00 92.94 92 ASP A O 1
ATOM 716 N N . ALA A 1 93 ? 14.490 13.325 -6.434 1.00 93.38 93 ALA A N 1
ATOM 717 C CA . ALA A 1 93 ? 14.306 14.678 -5.912 1.00 93.38 93 ALA A CA 1
ATOM 718 C C . ALA A 1 93 ? 12.980 15.329 -6.352 1.00 93.38 93 ALA A C 1
ATOM 720 O O . ALA A 1 93 ? 12.389 16.104 -5.595 1.00 93.38 93 ALA A O 1
ATOM 721 N N . ARG A 1 94 ? 12.500 15.032 -7.568 1.00 92.75 94 ARG A N 1
ATOM 722 C CA . ARG A 1 94 ? 11.200 15.505 -8.070 1.00 92.75 94 ARG A CA 1
ATOM 723 C C . ARG A 1 94 ? 10.037 14.779 -7.390 1.00 92.75 94 ARG A C 1
ATOM 725 O O . ARG A 1 94 ? 9.053 15.428 -7.032 1.00 92.75 94 ARG A O 1
ATOM 732 N N . LEU A 1 95 ? 10.136 13.463 -7.214 1.00 94.44 95 LEU A N 1
ATOM 733 C CA . LEU A 1 95 ? 9.072 12.644 -6.628 1.00 94.44 95 LEU A CA 1
ATOM 734 C C . LEU A 1 95 ? 8.973 12.803 -5.105 1.00 94.44 95 LEU A C 1
ATOM 736 O O . LEU A 1 95 ? 7.865 12.790 -4.568 1.00 94.44 95 LEU A O 1
ATOM 740 N N . ASP A 1 96 ? 10.084 13.048 -4.416 1.00 91.69 96 ASP A N 1
ATOM 741 C CA . ASP A 1 96 ? 10.136 13.265 -2.965 1.00 91.69 96 ASP A CA 1
ATOM 742 C C . ASP A 1 96 ? 9.352 14.508 -2.528 1.00 91.69 96 ASP A C 1
ATOM 744 O O . ASP A 1 96 ? 8.726 14.537 -1.463 1.00 91.69 96 ASP A O 1
ATOM 748 N N . VAL A 1 97 ? 9.343 15.548 -3.365 1.00 93.25 97 VAL A N 1
ATOM 749 C CA . VAL A 1 97 ? 8.611 16.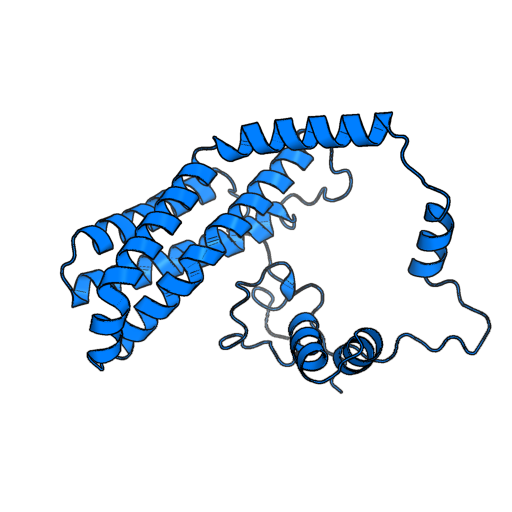791 -3.088 1.00 93.25 97 VAL A CA 1
ATOM 750 C C . VAL A 1 97 ? 7.168 16.767 -3.591 1.00 93.25 97 VAL A C 1
ATOM 752 O O . VAL A 1 97 ? 6.416 17.707 -3.302 1.00 93.25 97 VAL A O 1
ATOM 755 N N . ALA A 1 98 ? 6.757 15.712 -4.305 1.00 93.12 98 ALA A N 1
ATOM 756 C CA . ALA A 1 98 ? 5.405 15.589 -4.832 1.00 93.12 98 ALA A CA 1
ATOM 757 C C . ALA A 1 98 ? 4.365 15.621 -3.690 1.00 93.12 98 ALA A C 1
ATOM 759 O O . ALA A 1 98 ? 4.585 15.012 -2.633 1.00 93.12 98 ALA A O 1
ATOM 760 N N . PRO A 1 99 ? 3.212 16.299 -3.871 1.00 93.25 99 PRO A N 1
ATOM 761 C CA . PRO A 1 99 ? 2.177 16.383 -2.839 1.00 93.25 99 PRO A CA 1
ATOM 762 C C . PRO A 1 99 ? 1.751 15.011 -2.305 1.00 93.25 99 PRO A C 1
ATOM 764 O O . PRO A 1 99 ? 1.670 14.826 -1.091 1.00 93.25 99 PRO A O 1
ATOM 767 N N . THR A 1 100 ? 1.571 14.037 -3.199 1.00 95.75 100 THR A N 1
ATOM 768 C CA . THR A 1 100 ? 1.202 12.654 -2.875 1.00 95.75 100 THR A CA 1
ATOM 769 C C . THR A 1 100 ? 2.237 11.980 -1.971 1.00 95.75 100 THR A C 1
ATOM 771 O O . THR A 1 100 ? 1.868 11.440 -0.928 1.00 95.75 100 THR A O 1
ATOM 774 N N . THR A 1 101 ? 3.533 12.092 -2.285 1.00 96.56 101 THR A N 1
ATOM 775 C CA . THR A 1 101 ? 4.631 11.542 -1.466 1.00 96.56 101 THR A CA 1
ATOM 776 C C . THR A 1 101 ? 4.685 12.176 -0.078 1.00 96.56 101 THR A C 1
ATOM 778 O O . THR A 1 101 ? 4.764 11.477 0.940 1.00 96.56 101 THR A O 1
ATOM 781 N N . ARG A 1 102 ? 4.577 13.508 -0.003 1.00 95.62 102 ARG A N 1
ATOM 782 C CA . ARG A 1 102 ? 4.603 14.244 1.271 1.00 95.62 102 ARG A CA 1
ATOM 783 C C . ARG A 1 102 ? 3.406 13.906 2.156 1.00 95.62 102 ARG A C 1
ATOM 785 O O . ARG A 1 102 ? 3.565 13.742 3.368 1.00 95.62 102 ARG A O 1
ATOM 792 N N . MET A 1 103 ? 2.220 13.790 1.562 1.00 96.62 103 MET A N 1
ATOM 793 C CA . MET A 1 103 ? 1.002 13.411 2.276 1.00 96.62 103 MET A CA 1
ATOM 794 C C . MET A 1 103 ? 1.048 11.962 2.753 1.00 96.62 103 MET A C 1
ATOM 796 O O . MET A 1 103 ? 0.724 11.716 3.911 1.00 96.62 103 MET A O 1
ATOM 800 N N . ALA A 1 104 ? 1.514 11.028 1.920 1.00 97.94 104 ALA A N 1
ATOM 801 C CA . ALA A 1 104 ? 1.706 9.634 2.317 1.00 97.94 104 ALA A CA 1
ATOM 802 C C . ALA A 1 104 ? 2.699 9.508 3.481 1.00 97.94 104 ALA A C 1
ATOM 804 O O . ALA A 1 104 ? 2.421 8.819 4.461 1.00 97.94 104 ALA A O 1
ATOM 805 N N . THR A 1 105 ? 3.812 10.244 3.421 1.00 97.50 105 THR A N 1
ATOM 806 C CA . THR A 1 105 ? 4.811 10.285 4.500 1.00 97.50 105 THR A CA 1
ATOM 807 C C . THR A 1 105 ? 4.224 10.856 5.787 1.00 97.50 105 THR A C 1
ATOM 809 O O . THR A 1 105 ? 4.386 10.277 6.857 1.00 97.50 105 THR A O 1
ATOM 812 N N . THR A 1 106 ? 3.496 11.971 5.696 1.00 97.00 106 THR A N 1
ATOM 813 C CA . THR A 1 106 ? 2.864 12.609 6.862 1.00 97.00 106 THR A CA 1
ATOM 814 C C . THR A 1 106 ? 1.811 11.699 7.491 1.00 97.00 106 THR A C 1
ATOM 816 O O . THR A 1 106 ? 1.764 11.571 8.713 1.00 97.00 106 THR A O 1
ATOM 819 N N . TYR A 1 107 ? 1.002 11.033 6.664 1.00 98.31 107 TYR A N 1
ATOM 820 C CA . TYR A 1 107 ? 0.025 10.048 7.108 1.00 98.31 107 TYR A CA 1
ATOM 821 C C . TYR A 1 107 ? 0.696 8.882 7.847 1.00 98.31 107 TYR A C 1
ATOM 823 O O . TYR A 1 107 ? 0.322 8.590 8.980 1.00 98.31 107 TYR A O 1
ATOM 831 N N . MET A 1 108 ? 1.725 8.271 7.250 1.00 98.38 108 MET A N 1
ATOM 832 C CA . MET A 1 108 ? 2.462 7.153 7.847 1.00 98.38 108 MET A CA 1
ATOM 833 C C . MET A 1 108 ? 3.098 7.538 9.188 1.00 98.38 108 MET A C 1
ATOM 835 O O . MET A 1 108 ? 2.928 6.820 10.175 1.00 98.38 108 MET A O 1
ATOM 839 N N . LEU A 1 109 ? 3.770 8.692 9.258 1.00 98.25 109 LEU A N 1
ATOM 840 C CA . LEU A 1 109 ? 4.388 9.175 10.496 1.00 98.25 109 LEU A CA 1
ATOM 841 C C . LEU A 1 109 ? 3.339 9.452 11.580 1.00 98.25 109 LEU A C 1
ATOM 843 O O . LEU A 1 109 ? 3.528 9.057 12.730 1.00 98.25 109 LEU A O 1
ATOM 847 N N . GLY A 1 110 ? 2.224 10.093 11.218 1.00 98.31 110 GLY A N 1
ATOM 848 C CA . GLY A 1 110 ? 1.131 10.381 12.144 1.00 98.31 110 GLY A CA 1
ATOM 849 C C . GLY A 1 110 ? 0.457 9.113 12.671 1.00 98.31 110 GLY A C 1
ATOM 850 O O . GLY A 1 110 ? 0.277 8.974 13.881 1.00 98.31 110 GLY A O 1
ATOM 851 N N . ALA A 1 111 ? 0.154 8.162 11.784 1.00 98.12 111 ALA A N 1
ATOM 852 C CA . ALA A 1 111 ? -0.415 6.867 12.141 1.00 98.12 111 ALA A CA 1
ATOM 853 C C . ALA A 1 111 ? 0.519 6.083 13.071 1.00 98.12 111 ALA A C 1
ATOM 855 O O . ALA A 1 111 ? 0.096 5.628 14.131 1.00 98.12 111 ALA A O 1
ATOM 856 N N . THR A 1 112 ? 1.807 6.005 12.730 1.00 97.50 112 THR A N 1
ATOM 857 C CA . THR A 1 112 ? 2.824 5.318 13.540 1.00 97.50 112 THR A CA 1
ATOM 858 C C . THR A 1 112 ? 2.960 5.943 14.928 1.00 97.50 112 THR A C 1
ATOM 860 O O . THR A 1 112 ? 2.973 5.235 15.939 1.00 97.50 112 THR A O 1
ATOM 863 N N . ALA A 1 113 ? 3.033 7.276 14.999 1.00 97.94 113 ALA A N 1
ATOM 864 C CA . ALA A 1 113 ? 3.153 7.993 16.264 1.00 97.94 113 ALA A CA 1
ATOM 865 C C . ALA A 1 113 ? 1.925 7.778 17.157 1.00 97.94 113 ALA A C 1
ATOM 867 O O . ALA A 1 113 ? 2.070 7.590 18.367 1.00 97.94 113 ALA A O 1
ATOM 868 N N . TRP A 1 114 ? 0.728 7.772 16.566 1.00 97.75 114 TRP A N 1
ATOM 869 C CA . TRP A 1 114 ? -0.508 7.510 17.290 1.00 97.75 114 TRP A CA 1
ATOM 870 C C . TRP A 1 114 ? -0.572 6.064 17.792 1.00 97.75 114 TRP A C 1
ATOM 872 O O . TRP A 1 114 ? -0.836 5.843 18.974 1.00 97.75 114 TRP A O 1
ATOM 882 N N . LEU A 1 115 ? -0.261 5.084 16.937 1.00 95.94 115 LEU A N 1
ATOM 883 C CA . LEU A 1 115 ? -0.258 3.664 17.296 1.00 95.94 115 LEU A CA 1
ATOM 884 C C . LEU A 1 115 ? 0.722 3.371 18.431 1.00 95.94 115 LEU A C 1
ATOM 886 O O . LEU A 1 115 ? 0.348 2.712 19.394 1.00 95.94 115 LEU A O 1
ATOM 890 N N . THR A 1 116 ? 1.929 3.937 18.383 1.00 95.19 116 THR A N 1
ATOM 891 C CA . THR A 1 116 ? 2.938 3.773 19.447 1.00 95.19 116 THR A CA 1
ATOM 892 C C . THR A 1 116 ? 2.407 4.190 20.826 1.00 95.19 116 THR A C 1
ATOM 894 O O . THR A 1 116 ? 2.799 3.620 21.839 1.00 95.19 116 THR A O 1
ATOM 897 N N . GLN A 1 117 ? 1.504 5.172 20.880 1.00 93.81 117 GLN A N 1
ATOM 898 C CA . GLN A 1 117 ? 0.943 5.683 22.135 1.00 93.81 117 GLN A CA 1
ATOM 899 C C . GLN A 1 117 ? -0.308 4.924 22.602 1.00 93.81 117 GLN A C 1
ATOM 901 O O . GLN A 1 117 ? -0.575 4.885 23.802 1.00 93.81 117 GLN A O 1
ATOM 906 N N . HIS A 1 118 ? -1.084 4.341 21.682 1.00 92.56 118 HIS A N 1
ATOM 907 C CA . HIS A 1 118 ? -2.440 3.852 21.976 1.00 92.56 118 HIS A CA 1
ATOM 908 C C . HIS A 1 118 ? -2.631 2.346 21.764 1.00 92.56 118 HIS A C 1
ATOM 910 O O . HIS A 1 118 ? -3.599 1.788 22.284 1.00 92.56 118 HIS A O 1
ATOM 916 N N . HIS A 1 119 ? -1.733 1.681 21.030 1.00 88.44 119 HIS A N 1
ATOM 917 C CA . HIS A 1 119 ? -1.882 0.288 20.603 1.00 88.44 119 HIS A CA 1
ATOM 918 C C . HIS A 1 119 ? -2.186 -0.655 21.774 1.00 88.44 119 HIS A C 1
ATOM 920 O O . HIS A 1 119 ? -3.248 -1.278 21.803 1.00 88.44 119 HIS A O 1
ATOM 926 N N . ASP A 1 120 ? -1.314 -0.707 22.782 1.00 86.00 120 ASP A N 1
ATOM 927 C CA . ASP A 1 120 ? -1.444 -1.664 23.888 1.00 86.00 120 ASP A CA 1
ATOM 928 C C . ASP A 1 120 ? -2.726 -1.436 24.696 1.00 86.00 120 ASP A C 1
ATOM 930 O O . ASP A 1 120 ? -3.417 -2.382 25.085 1.00 86.00 120 ASP A O 1
ATOM 934 N N . GLY A 1 121 ? -3.099 -0.169 24.889 1.00 85.75 121 GLY A N 1
ATOM 935 C CA . GLY A 1 121 ? -4.332 0.211 25.570 1.00 85.75 121 GLY A CA 1
ATOM 936 C C . GLY A 1 121 ? -5.595 -0.189 24.806 1.00 85.75 121 GLY A C 1
ATOM 937 O O . GLY A 1 121 ? -6.615 -0.455 25.431 1.00 85.75 121 GLY A O 1
ATOM 938 N N . LEU A 1 122 ? -5.552 -0.259 23.475 1.00 84.69 122 LEU A N 1
ATOM 939 C CA . LEU A 1 122 ? -6.708 -0.616 22.647 1.00 84.69 122 LEU A CA 1
ATOM 940 C C . LEU A 1 122 ? -6.819 -2.121 22.423 1.00 84.69 122 LEU A C 1
ATOM 942 O O . LEU A 1 122 ? -7.911 -2.678 22.532 1.00 84.69 122 LEU A O 1
ATOM 946 N N . VAL A 1 123 ? -5.697 -2.803 22.202 1.00 80.44 123 VAL A N 1
ATOM 947 C CA . VAL A 1 123 ? -5.674 -4.258 22.000 1.00 80.44 123 VAL A CA 1
ATOM 948 C C . VAL A 1 123 ? -6.111 -5.011 23.267 1.00 80.44 123 VAL A C 1
ATOM 950 O O . VAL A 1 123 ? -6.747 -6.069 23.174 1.00 80.44 123 VAL A O 1
ATOM 953 N N . THR A 1 124 ? -5.853 -4.446 24.452 1.00 82.81 124 THR A N 1
ATOM 954 C CA . THR A 1 124 ? -6.241 -5.021 25.755 1.00 82.81 124 THR A CA 1
ATOM 955 C C . THR A 1 124 ? -7.721 -4.844 26.118 1.00 82.81 124 THR A C 1
ATOM 957 O O . THR A 1 124 ? -8.210 -5.564 26.986 1.00 82.81 124 THR A O 1
ATOM 960 N N . ARG A 1 125 ? -8.480 -3.970 25.435 1.00 74.12 125 ARG A N 1
ATOM 961 C CA . ARG A 1 125 ? -9.903 -3.678 25.743 1.00 74.12 125 ARG A CA 1
ATOM 962 C C . ARG A 1 125 ? -10.899 -4.786 25.375 1.00 74.12 125 ARG A C 1
ATOM 964 O O . ARG A 1 125 ? -12.089 -4.617 25.610 1.00 74.12 125 ARG A O 1
ATOM 971 N N . ALA A 1 126 ? -10.427 -5.906 24.829 1.00 65.19 126 ALA A N 1
ATOM 972 C CA . ALA A 1 126 ? -11.211 -7.081 24.424 1.00 65.19 126 ALA A CA 1
ATOM 973 C C . ALA A 1 126 ? -12.287 -6.857 23.338 1.00 65.19 126 ALA A C 1
ATOM 975 O O . ALA A 1 126 ? -12.998 -7.804 23.017 1.00 65.19 126 ALA A O 1
ATOM 976 N N . ASP A 1 127 ? -12.379 -5.671 22.727 1.00 90.50 127 ASP A N 1
ATOM 977 C CA . ASP A 1 127 ? -13.224 -5.451 21.550 1.00 90.50 127 ASP A CA 1
ATOM 978 C C . ASP A 1 127 ? -12.498 -5.951 20.282 1.00 90.50 127 ASP A C 1
ATOM 980 O O . ASP A 1 127 ? -11.491 -5.355 19.876 1.00 90.50 127 ASP A O 1
ATOM 984 N N . PRO A 1 128 ? -12.961 -7.051 19.654 1.00 93.12 128 PRO A N 1
ATOM 985 C CA . PRO A 1 128 ? -12.312 -7.603 18.470 1.00 93.12 128 PRO A CA 1
ATOM 986 C C . PRO A 1 128 ? -12.400 -6.670 17.256 1.00 93.12 128 PRO A C 1
ATOM 988 O O . PRO A 1 128 ? -11.500 -6.700 16.423 1.00 93.12 128 PRO A O 1
ATOM 991 N N . ILE A 1 129 ? -13.432 -5.824 17.163 1.00 95.06 129 ILE A N 1
ATOM 992 C CA . ILE A 1 129 ? -13.624 -4.893 16.043 1.00 95.06 129 ILE A CA 1
ATOM 993 C C . ILE A 1 129 ? -12.587 -3.769 16.120 1.00 95.06 129 ILE A C 1
ATOM 995 O O . ILE A 1 129 ? -11.956 -3.425 15.122 1.00 95.06 129 ILE A O 1
ATOM 999 N N . VAL A 1 130 ? -12.353 -3.229 17.317 1.00 95.31 130 VAL A N 1
ATOM 1000 C CA . VAL A 1 130 ? -11.331 -2.190 17.522 1.00 95.31 130 VAL A CA 1
ATOM 1001 C C . VAL A 1 130 ? -9.926 -2.757 17.326 1.00 95.31 130 VAL A C 1
ATOM 1003 O O . VAL A 1 130 ? -9.084 -2.096 16.721 1.00 95.31 130 VAL A O 1
ATOM 1006 N N . ARG A 1 131 ? -9.665 -3.986 17.789 1.00 94.88 131 ARG A N 1
ATOM 1007 C CA . ARG A 1 131 ? -8.377 -4.659 17.556 1.00 94.88 131 ARG A CA 1
ATOM 1008 C C . ARG A 1 131 ? -8.099 -4.839 16.065 1.00 94.88 131 ARG A C 1
ATOM 1010 O O . ARG A 1 131 ? -7.018 -4.487 15.608 1.00 94.88 131 ARG A O 1
ATOM 1017 N N . GLU A 1 132 ? -9.089 -5.325 15.324 1.00 95.44 132 GLU A N 1
ATOM 1018 C CA . GLU A 1 132 ? -9.019 -5.481 13.872 1.00 95.44 132 GLU A CA 1
ATOM 1019 C C . GLU A 1 132 ? -8.699 -4.151 13.176 1.00 95.44 132 GLU A C 1
ATOM 1021 O O . GLU A 1 132 ? -7.810 -4.084 12.329 1.00 95.44 132 GLU A O 1
ATOM 1026 N N . ALA A 1 133 ? -9.365 -3.068 13.580 1.00 97.38 133 ALA A N 1
ATOM 1027 C CA . ALA A 1 133 ? -9.107 -1.741 13.034 1.00 97.38 133 ALA A CA 1
ATOM 1028 C C . ALA A 1 133 ? -7.671 -1.252 13.308 1.00 97.38 133 ALA A C 1
ATOM 1030 O O . ALA A 1 133 ? -7.031 -0.686 12.422 1.00 97.38 133 ALA A O 1
ATOM 1031 N N . VAL A 1 134 ? -7.142 -1.498 14.510 1.00 96.50 134 VAL A N 1
ATOM 1032 C CA . VAL A 1 134 ? -5.756 -1.155 14.869 1.00 96.50 134 VAL A CA 1
ATOM 1033 C C . VAL A 1 134 ? -4.749 -1.947 14.027 1.00 96.50 134 VAL A C 1
ATOM 1035 O O . VAL A 1 134 ? -3.785 -1.358 13.536 1.00 96.50 134 VAL A O 1
ATOM 1038 N N . GLU A 1 135 ? -4.981 -3.246 13.807 1.00 95.81 135 GLU A N 1
ATOM 1039 C CA . GLU A 1 135 ? -4.131 -4.076 12.940 1.00 95.81 135 GLU A CA 1
ATOM 1040 C C . GLU A 1 135 ? -4.146 -3.579 11.489 1.00 95.81 135 GLU A C 1
ATOM 1042 O O . GLU A 1 135 ? -3.087 -3.447 10.874 1.00 95.81 135 GLU A O 1
ATOM 1047 N N . ILE A 1 136 ? -5.328 -3.245 10.959 1.00 98.00 136 ILE A N 1
ATOM 1048 C CA . ILE A 1 136 ? -5.493 -2.695 9.606 1.00 98.00 136 ILE A CA 1
ATOM 1049 C C . ILE A 1 136 ? -4.695 -1.407 9.435 1.00 98.00 136 ILE A C 1
ATOM 1051 O O . ILE A 1 136 ? -3.900 -1.293 8.504 1.00 98.00 136 ILE A O 1
ATOM 1055 N N . VAL A 1 137 ? -4.886 -0.446 10.338 1.00 97.88 137 VAL A N 1
ATOM 1056 C CA . VAL A 1 137 ? -4.186 0.840 10.282 1.00 97.88 137 VAL A CA 1
ATOM 1057 C C . VAL A 1 137 ? -2.676 0.641 10.385 1.00 97.88 137 VAL A C 1
ATOM 1059 O O . VAL A 1 137 ? -1.925 1.279 9.647 1.00 97.88 137 VAL A O 1
ATOM 1062 N N . GLY A 1 138 ? -2.228 -0.247 11.279 1.00 96.69 138 GLY A N 1
ATOM 1063 C CA . GLY A 1 138 ? -0.815 -0.576 11.438 1.00 96.69 138 GLY A CA 1
ATOM 1064 C C . GLY A 1 138 ? -0.203 -1.149 10.165 1.00 96.69 138 GLY A C 1
ATOM 1065 O O . GLY A 1 138 ? 0.879 -0.725 9.768 1.00 96.69 138 GLY A O 1
ATOM 1066 N N . TRP A 1 139 ? -0.909 -2.058 9.492 1.00 97.81 139 TRP A N 1
ATOM 1067 C CA . TRP A 1 139 ? -0.454 -2.633 8.230 1.00 97.81 139 TRP A CA 1
ATOM 1068 C C . TRP A 1 139 ? -0.430 -1.599 7.096 1.00 97.81 139 TRP A C 1
ATOM 1070 O O . TRP A 1 139 ? 0.589 -1.405 6.425 1.00 97.81 139 TRP A O 1
ATOM 1080 N N . ASP A 1 140 ? -1.545 -0.896 6.899 1.00 98.25 140 ASP A N 1
ATOM 1081 C CA . ASP A 1 140 ? -1.732 -0.002 5.758 1.00 98.25 140 ASP A CA 1
ATOM 1082 C C . ASP A 1 140 ? -0.826 1.235 5.829 1.00 98.25 140 ASP A C 1
ATOM 1084 O O . ASP A 1 140 ? -0.341 1.693 4.789 1.00 98.25 140 ASP A O 1
ATOM 1088 N N . ALA A 1 141 ? -0.504 1.729 7.032 1.00 96.94 141 ALA A N 1
ATOM 1089 C CA . ALA A 1 141 ? 0.414 2.855 7.223 1.00 96.94 141 ALA A CA 1
ATOM 1090 C C . ALA A 1 141 ? 1.789 2.630 6.566 1.00 96.94 141 ALA A C 1
ATOM 1092 O O . ALA A 1 141 ? 2.348 3.567 5.991 1.00 96.94 141 ALA A O 1
ATOM 1093 N N . TYR A 1 142 ? 2.313 1.400 6.592 1.00 96.62 142 TYR A N 1
ATOM 1094 C CA . TYR A 1 142 ? 3.602 1.059 5.975 1.00 96.62 142 TYR A CA 1
ATOM 1095 C C . TYR A 1 142 ? 3.485 0.593 4.522 1.00 96.62 142 TYR A C 1
ATOM 1097 O O . TYR A 1 142 ? 4.461 0.667 3.775 1.00 96.62 142 TYR A O 1
ATOM 1105 N N . LEU A 1 143 ? 2.307 0.138 4.095 1.00 97.56 143 LEU A N 1
ATOM 1106 C CA . LEU A 1 143 ? 2.079 -0.345 2.735 1.00 97.56 143 LEU A CA 1
ATOM 1107 C C . LEU A 1 143 ? 1.849 0.795 1.730 1.00 97.56 143 LEU A C 1
ATOM 1109 O O . LEU A 1 143 ? 2.345 0.733 0.603 1.00 97.56 143 LEU A O 1
ATOM 1113 N N . ILE A 1 144 ? 1.094 1.827 2.120 1.00 98.31 144 ILE A N 1
ATOM 1114 C CA . ILE A 1 144 ? 0.623 2.883 1.209 1.00 98.31 144 ILE A CA 1
ATOM 1115 C C . ILE A 1 144 ? 1.792 3.637 0.560 1.00 98.31 144 ILE A C 1
ATOM 1117 O O . ILE A 1 144 ? 1.820 3.783 -0.662 1.00 98.31 144 ILE A O 1
ATOM 1121 N N . GLY A 1 145 ? 2.769 4.088 1.354 1.00 97.62 145 GLY A N 1
ATOM 1122 C CA . GLY A 1 145 ? 3.899 4.896 0.875 1.00 97.62 145 GLY A CA 1
ATOM 1123 C C . GLY A 1 145 ? 4.698 4.222 -0.249 1.00 97.62 145 GLY A C 1
ATOM 1124 O O . GLY A 1 145 ? 4.763 4.774 -1.347 1.00 97.62 145 GLY A O 1
ATOM 1125 N N . PRO A 1 146 ? 5.245 3.010 -0.038 1.00 96.75 146 PRO A N 1
ATOM 1126 C CA . PRO A 1 146 ? 5.974 2.276 -1.073 1.00 96.75 146 PRO A CA 1
ATOM 1127 C C . PRO A 1 146 ? 5.158 2.004 -2.345 1.00 96.75 146 PRO A C 1
ATOM 1129 O O . PRO A 1 146 ? 5.700 2.047 -3.451 1.00 96.75 146 PRO A O 1
ATOM 1132 N N . LYS A 1 147 ? 3.848 1.744 -2.221 1.00 98.00 147 LYS A N 1
ATOM 1133 C CA . LYS A 1 147 ? 2.968 1.524 -3.382 1.00 98.00 147 LYS A CA 1
ATOM 1134 C C . LYS A 1 147 ? 2.755 2.801 -4.190 1.00 98.00 147 LYS A C 1
ATOM 1136 O O . LYS A 1 147 ? 2.829 2.753 -5.416 1.00 98.00 147 LYS A O 1
ATOM 1141 N N . LEU A 1 148 ? 2.552 3.934 -3.517 1.00 98.19 148 LEU A N 1
ATOM 1142 C CA . LEU A 1 148 ? 2.459 5.236 -4.178 1.00 98.19 148 LEU A CA 1
ATOM 1143 C C . LEU A 1 148 ? 3.789 5.651 -4.803 1.00 98.19 148 LEU A C 1
ATOM 1145 O O . LEU A 1 148 ? 3.786 6.140 -5.926 1.00 98.19 148 LEU A O 1
ATOM 1149 N N . HIS A 1 149 ? 4.916 5.387 -4.139 1.00 96.31 149 HIS A N 1
ATOM 1150 C CA . HIS A 1 149 ? 6.238 5.635 -4.710 1.00 96.31 149 HIS A CA 1
ATOM 1151 C C . HIS A 1 149 ? 6.425 4.875 -6.029 1.00 96.31 149 HIS A C 1
ATOM 1153 O O . HIS A 1 149 ? 6.736 5.488 -7.044 1.00 96.31 149 HIS A O 1
ATOM 1159 N N . ARG A 1 150 ? 6.158 3.560 -6.053 1.00 95.69 150 ARG A N 1
ATOM 1160 C CA . ARG A 1 150 ? 6.240 2.755 -7.286 1.00 95.69 150 ARG A CA 1
ATOM 1161 C C . ARG A 1 150 ? 5.295 3.265 -8.379 1.00 95.69 150 ARG A C 1
ATOM 1163 O O . ARG A 1 150 ? 5.698 3.331 -9.534 1.00 95.69 150 ARG A O 1
ATOM 1170 N N . ALA A 1 151 ? 4.075 3.670 -8.022 1.00 96.94 151 ALA A N 1
ATOM 1171 C CA . ALA A 1 151 ? 3.125 4.238 -8.977 1.00 96.94 151 ALA A CA 1
ATOM 1172 C C . ALA A 1 151 ? 3.621 5.557 -9.595 1.00 96.94 151 ALA A C 1
ATOM 1174 O O . ALA A 1 151 ? 3.606 5.726 -10.812 1.00 96.94 151 ALA A O 1
ATOM 1175 N N . LEU A 1 152 ? 4.094 6.487 -8.764 1.00 96.56 152 LEU A N 1
ATOM 1176 C CA . LEU A 1 152 ? 4.637 7.767 -9.217 1.00 96.56 152 LEU A CA 1
ATOM 1177 C C . LEU A 1 152 ? 5.874 7.567 -10.091 1.00 96.56 152 LEU A C 1
ATOM 1179 O O . LEU A 1 152 ? 5.971 8.161 -11.162 1.00 96.56 152 LEU A O 1
ATOM 1183 N N . TYR A 1 153 ? 6.775 6.695 -9.649 1.00 94.12 153 TYR A N 1
ATOM 1184 C CA . TYR A 1 153 ? 8.028 6.401 -10.324 1.00 94.12 153 TYR A CA 1
ATOM 1185 C C . TYR A 1 153 ? 7.805 5.748 -11.695 1.00 94.12 153 TYR A C 1
ATOM 1187 O O . TYR A 1 153 ? 8.350 6.225 -12.686 1.00 94.12 153 TYR A O 1
ATOM 1195 N N . GLY A 1 154 ? 6.942 4.728 -11.789 1.00 92.44 154 GLY A N 1
ATOM 1196 C CA . GLY A 1 154 ? 6.618 4.088 -13.070 1.00 92.44 154 GLY A CA 1
ATOM 1197 C C . GLY A 1 154 ? 5.939 5.042 -14.058 1.00 92.44 154 GLY A C 1
ATOM 1198 O O . GLY A 1 154 ? 6.286 5.077 -15.236 1.00 92.44 154 GLY A O 1
ATOM 1199 N N . ARG A 1 155 ? 5.019 5.892 -13.581 1.00 92.81 155 ARG A N 1
ATOM 1200 C CA . ARG A 1 155 ? 4.382 6.895 -14.445 1.00 92.81 155 ARG A CA 1
ATOM 1201 C C . ARG A 1 155 ? 5.381 7.940 -14.942 1.00 92.81 155 ARG A C 1
ATOM 1203 O O . ARG A 1 155 ? 5.309 8.339 -16.099 1.00 92.81 155 ARG A O 1
ATOM 1210 N N . ASP A 1 156 ? 6.280 8.401 -14.075 1.00 92.56 156 ASP A N 1
ATOM 1211 C CA . ASP A 1 156 ? 7.302 9.383 -14.438 1.00 92.56 156 ASP A CA 1
ATOM 1212 C C . ASP A 1 156 ? 8.262 8.826 -15.502 1.00 92.56 156 ASP A C 1
ATOM 1214 O O . ASP A 1 156 ? 8.516 9.504 -16.496 1.00 92.56 156 ASP A O 1
ATOM 1218 N N . ARG A 1 157 ? 8.701 7.566 -15.372 1.00 89.62 157 ARG A N 1
ATOM 1219 C CA . ARG A 1 157 ? 9.498 6.882 -16.405 1.00 89.62 157 ARG A CA 1
ATOM 1220 C C . ARG A 1 157 ? 8.773 6.799 -17.745 1.00 89.62 157 ARG A C 1
ATOM 1222 O O . ARG A 1 157 ? 9.330 7.188 -18.768 1.00 89.62 157 ARG A O 1
ATOM 1229 N N . SER A 1 158 ? 7.507 6.379 -17.735 1.00 88.50 158 SER A N 1
ATOM 1230 C CA . SER A 1 158 ? 6.681 6.328 -18.947 1.00 88.50 158 SER A CA 1
ATOM 1231 C C . SER A 1 158 ? 6.539 7.703 -19.620 1.00 88.50 158 SER A C 1
ATOM 1233 O O . SER A 1 158 ? 6.701 7.819 -20.833 1.00 88.50 158 SER A O 1
ATOM 1235 N N . GLN A 1 159 ? 6.303 8.771 -18.851 1.00 87.56 159 GLN A N 1
ATOM 1236 C CA . GLN A 1 159 ? 6.138 10.129 -19.389 1.00 87.56 159 GLN A CA 1
ATOM 1237 C C . GLN A 1 159 ? 7.426 10.731 -19.964 1.00 87.56 159 GLN A C 1
ATOM 1239 O O . GLN A 1 159 ? 7.347 11.567 -20.865 1.00 87.56 159 GLN A O 1
ATOM 1244 N N . ASN A 1 160 ? 8.590 10.324 -19.453 1.00 85.31 160 ASN A N 1
ATOM 1245 C CA . ASN A 1 160 ? 9.892 10.780 -19.943 1.00 85.31 160 ASN A CA 1
ATOM 1246 C C . ASN A 1 160 ? 10.453 9.905 -21.081 1.00 85.31 160 ASN A C 1
ATOM 1248 O O . ASN A 1 160 ? 11.478 10.255 -21.657 1.00 85.31 160 ASN A O 1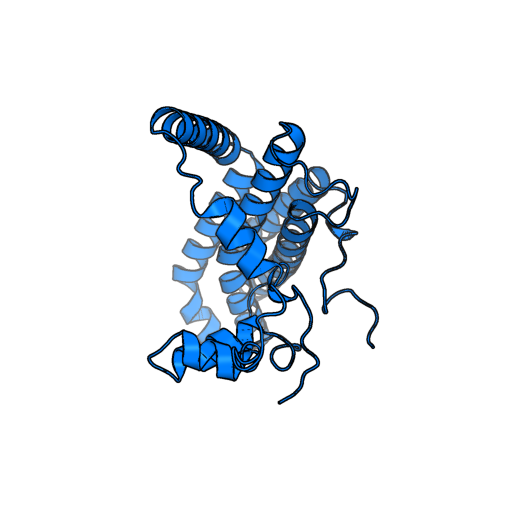
ATOM 1252 N N . GLY A 1 161 ? 9.751 8.830 -21.466 1.00 80.44 161 GLY A N 1
ATOM 1253 C CA . GLY A 1 161 ? 10.180 7.918 -22.531 1.00 80.44 161 GLY A CA 1
ATOM 1254 C C . GLY A 1 161 ? 11.232 6.895 -22.093 1.00 80.44 161 GLY A C 1
ATOM 1255 O O . GLY A 1 161 ? 11.857 6.273 -22.948 1.00 80.44 161 GLY A O 1
ATOM 1256 N N . ASP A 1 162 ? 11.408 6.707 -20.781 1.00 74.38 162 ASP A N 1
ATOM 1257 C CA . ASP A 1 162 ? 12.401 5.798 -20.190 1.00 74.38 162 ASP A CA 1
ATOM 1258 C C . ASP A 1 162 ? 11.937 4.328 -20.213 1.00 74.38 162 ASP A C 1
ATOM 1260 O O . ASP A 1 162 ? 12.744 3.419 -20.006 1.00 74.38 162 ASP A O 1
ATOM 1264 N N . ASP A 1 163 ? 10.641 4.092 -20.442 1.00 67.12 163 ASP A N 1
ATOM 1265 C CA . ASP A 1 163 ? 10.032 2.764 -20.520 1.00 67.12 163 ASP A CA 1
ATOM 1266 C C . ASP A 1 163 ? 9.405 2.556 -21.908 1.00 67.12 163 ASP A C 1
ATOM 1268 O O . ASP A 1 163 ? 8.425 3.206 -22.265 1.00 67.12 163 ASP A O 1
ATOM 1272 N N . GLY A 1 164 ? 9.960 1.623 -22.689 1.00 57.62 164 GLY A N 1
ATOM 1273 C CA . GLY A 1 164 ? 9.441 1.213 -24.006 1.00 57.62 164 GLY A CA 1
ATOM 1274 C C . GLY A 1 164 ? 8.564 -0.044 -23.972 1.00 57.62 164 GLY A C 1
ATOM 1275 O O . GLY A 1 164 ? 8.393 -0.695 -25.000 1.00 57.62 164 GLY A O 1
ATOM 1276 N N . CYS A 1 165 ? 8.094 -0.448 -22.787 1.00 54.72 165 CYS A N 1
ATOM 1277 C CA . CYS A 1 165 ? 7.659 -1.825 -22.528 1.00 54.72 165 CYS A CA 1
ATOM 1278 C C . CYS A 1 165 ? 6.167 -1.980 -22.179 1.00 54.72 165 CYS A C 1
ATOM 1280 O O . CYS A 1 165 ? 5.691 -3.112 -22.132 1.00 54.72 165 CYS A O 1
ATOM 1282 N N . ASP A 1 166 ? 5.433 -0.893 -21.911 1.00 61.66 166 ASP A N 1
ATOM 1283 C CA . ASP A 1 166 ? 4.070 -0.970 -21.363 1.00 61.66 166 ASP A CA 1
ATOM 1284 C C . ASP A 1 166 ? 3.131 0.085 -21.974 1.00 61.66 166 ASP A C 1
ATOM 1286 O O . ASP A 1 166 ? 2.802 1.107 -21.371 1.00 61.66 166 ASP A O 1
ATOM 1290 N N . ASP A 1 167 ? 2.702 -0.175 -23.212 1.00 68.88 167 ASP A N 1
ATOM 1291 C CA . ASP A 1 167 ? 1.786 0.691 -23.971 1.00 68.88 167 ASP A CA 1
ATOM 1292 C C . ASP A 1 167 ? 0.303 0.486 -23.592 1.00 68.88 167 ASP A C 1
ATOM 1294 O O . ASP A 1 167 ? -0.593 1.088 -24.198 1.00 68.88 167 ASP A O 1
ATOM 1298 N N . HIS A 1 168 ? -0.016 -0.384 -22.622 1.00 87.44 168 HIS A N 1
ATOM 1299 C CA . HIS A 1 168 ? -1.415 -0.625 -22.278 1.00 87.44 168 HIS A CA 1
ATOM 1300 C C . HIS A 1 168 ? -1.999 0.610 -21.572 1.00 87.44 168 HIS A C 1
ATOM 1302 O O . HIS A 1 168 ? -1.482 1.047 -20.555 1.00 87.44 168 HIS A O 1
ATOM 1308 N N . PRO A 1 169 ? -3.173 1.135 -21.962 1.00 88.12 169 PRO A N 1
ATOM 1309 C CA . PRO A 1 169 ? -3.738 2.336 -21.329 1.00 88.12 169 PRO A CA 1
ATOM 1310 C C . PRO A 1 169 ? -4.185 2.174 -19.857 1.00 88.12 169 PRO A C 1
ATOM 1312 O O . PRO A 1 169 ? -4.629 3.140 -19.242 1.00 88.12 169 PRO A O 1
ATOM 1315 N N . VAL A 1 170 ? -4.143 0.958 -19.295 1.00 94.00 170 VAL A N 1
ATOM 1316 C CA . VAL A 1 170 ? -4.797 0.604 -18.017 1.00 94.00 170 VAL A CA 1
ATOM 1317 C C . VAL A 1 170 ? -3.998 -0.443 -17.248 1.00 94.00 170 VAL A C 1
ATOM 1319 O O . VAL A 1 170 ? -3.713 -0.204 -16.081 1.00 94.00 170 VAL A O 1
ATOM 1322 N N . GLN A 1 171 ? -3.625 -1.573 -17.866 1.00 94.38 171 GLN A N 1
ATOM 1323 C CA . GLN A 1 171 ? -2.893 -2.676 -17.221 1.00 94.38 171 GLN A CA 1
ATOM 1324 C C . GLN A 1 171 ? -1.396 -2.380 -17.055 1.00 94.38 171 GLN A C 1
ATOM 1326 O O . GLN A 1 171 ? -0.566 -3.224 -17.363 1.00 94.38 171 GLN A O 1
ATOM 1331 N N . THR A 1 172 ? -1.072 -1.186 -16.560 1.00 94.06 172 THR A N 1
ATOM 1332 C CA . THR A 1 172 ? 0.307 -0.749 -16.355 1.00 94.06 172 THR A CA 1
ATOM 1333 C C . THR A 1 172 ? 0.781 -0.984 -14.933 1.00 94.06 172 THR A C 1
ATOM 1335 O O . THR A 1 172 ? -0.024 -0.972 -13.990 1.00 94.06 172 THR A O 1
ATOM 1338 N N . ASP A 1 173 ? 2.097 -1.110 -14.755 1.00 93.19 173 ASP A N 1
ATOM 1339 C CA . ASP A 1 173 ? 2.712 -1.277 -13.431 1.00 93.19 173 ASP A CA 1
ATOM 1340 C C . ASP A 1 173 ? 2.273 -0.195 -12.431 1.00 93.19 173 ASP A C 1
ATOM 1342 O O . ASP A 1 173 ? 1.910 -0.478 -11.277 1.00 93.19 173 ASP A O 1
ATOM 1346 N N . TRP A 1 174 ? 2.246 1.060 -12.889 1.00 95.81 174 TRP A N 1
ATOM 1347 C CA . TRP A 1 174 ? 1.896 2.189 -12.037 1.00 95.81 174 TRP A CA 1
ATOM 1348 C C . TRP A 1 174 ? 0.411 2.228 -11.680 1.00 95.81 174 TRP A C 1
ATOM 1350 O O . TRP A 1 174 ? 0.083 2.537 -10.534 1.00 95.81 174 TRP A O 1
ATOM 1360 N N . ASN A 1 175 ? -0.493 1.872 -12.600 1.00 97.31 175 ASN A N 1
ATOM 1361 C CA . ASN A 1 175 ? -1.924 1.794 -12.295 1.00 97.31 175 ASN A CA 1
ATOM 1362 C C . ASN A 1 175 ? -2.218 0.654 -11.316 1.00 97.31 175 ASN A C 1
ATOM 1364 O O . ASN A 1 175 ? -2.990 0.843 -10.373 1.00 97.31 175 ASN A O 1
ATOM 1368 N N . GLY A 1 176 ? -1.567 -0.501 -11.481 1.00 97.38 176 GLY A N 1
ATOM 1369 C CA . GLY A 1 176 ? -1.693 -1.615 -10.544 1.00 97.38 176 GLY A CA 1
ATOM 1370 C C . GLY A 1 176 ? -1.176 -1.261 -9.150 1.00 97.38 176 GLY A C 1
ATOM 1371 O O . GLY A 1 176 ? -1.831 -1.550 -8.145 1.00 97.38 176 GLY A O 1
ATOM 1372 N N . SER A 1 177 ? -0.040 -0.565 -9.070 1.00 98.12 177 SER A N 1
ATOM 1373 C CA . SER A 1 177 ? 0.516 -0.075 -7.803 1.00 98.12 177 SER A CA 1
ATOM 1374 C C . SER A 1 177 ? -0.388 0.971 -7.137 1.00 98.12 177 SER A C 1
ATOM 1376 O O . SER A 1 177 ? -0.670 0.860 -5.939 1.00 98.12 177 SER A O 1
ATOM 1378 N N . ALA A 1 178 ? -0.918 1.926 -7.909 1.00 98.50 178 ALA A N 1
ATOM 1379 C CA . ALA A 1 178 ? -1.874 2.922 -7.428 1.00 98.50 178 ALA A CA 1
ATOM 1380 C C . ALA A 1 178 ? -3.174 2.274 -6.928 1.00 98.50 178 ALA A C 1
ATOM 1382 O O . ALA A 1 178 ? -3.664 2.640 -5.860 1.00 98.50 178 ALA A O 1
ATOM 1383 N N . LYS A 1 179 ? -3.701 1.256 -7.625 1.00 98.69 179 LYS A N 1
ATOM 1384 C CA . LYS A 1 179 ? -4.903 0.521 -7.196 1.00 98.69 179 LYS A CA 1
ATOM 1385 C C . LYS A 1 179 ? -4.726 -0.112 -5.821 1.00 98.69 179 LYS A C 1
ATOM 1387 O O . LYS A 1 179 ? -5.611 -0.006 -4.976 1.00 98.69 179 LYS A O 1
ATOM 1392 N N . VAL A 1 180 ? -3.580 -0.747 -5.570 1.00 98.62 180 VAL A N 1
ATOM 1393 C CA . VAL A 1 180 ? -3.291 -1.338 -4.253 1.00 98.62 180 VAL A CA 1
ATOM 1394 C C . VAL A 1 180 ? -3.256 -0.266 -3.165 1.00 98.62 180 VAL A C 1
ATOM 1396 O O . VAL A 1 180 ? -3.838 -0.467 -2.097 1.00 98.62 180 VAL A O 1
ATOM 1399 N N . ALA A 1 181 ? -2.621 0.879 -3.432 1.00 98.69 181 ALA A N 1
ATOM 1400 C CA . ALA A 1 181 ? -2.602 1.992 -2.487 1.00 98.69 181 ALA A CA 1
ATOM 1401 C C . ALA A 1 181 ? -4.014 2.534 -2.207 1.00 98.69 181 ALA A C 1
ATOM 1403 O O . ALA A 1 181 ? -4.346 2.771 -1.051 1.00 98.69 181 ALA A O 1
ATOM 1404 N N . LEU A 1 182 ? -4.862 2.668 -3.232 1.00 98.88 182 LEU A N 1
ATOM 1405 C CA . LEU A 1 182 ? -6.249 3.127 -3.098 1.00 98.88 182 LEU A CA 1
ATOM 1406 C C . LEU A 1 182 ? -7.102 2.190 -2.237 1.00 98.88 182 LEU A C 1
ATOM 1408 O O . LEU A 1 182 ? -7.798 2.665 -1.342 1.00 98.88 182 LEU A O 1
ATOM 1412 N N . ILE A 1 183 ? -6.999 0.876 -2.458 1.00 98.56 183 ILE A N 1
ATOM 1413 C CA . ILE A 1 183 ? -7.690 -0.139 -1.645 1.00 98.56 183 ILE A CA 1
ATOM 1414 C C . ILE A 1 183 ? -7.232 -0.060 -0.183 1.00 98.56 183 ILE A C 1
ATOM 1416 O O . ILE A 1 183 ? -8.052 -0.113 0.732 1.00 98.56 183 ILE A O 1
ATOM 1420 N N . SER A 1 184 ? -5.926 0.109 0.039 1.00 98.56 184 SER A N 1
ATOM 1421 C CA . SER A 1 184 ? -5.349 0.231 1.385 1.00 98.56 184 SER A CA 1
ATOM 1422 C C . SER A 1 184 ? -5.783 1.534 2.067 1.00 98.56 184 SER A C 1
ATOM 1424 O O . SER A 1 184 ? -6.105 1.543 3.247 1.00 98.56 184 SER A O 1
ATOM 1426 N N . LEU A 1 185 ? -5.866 2.643 1.326 1.00 98.81 185 LEU A N 1
ATOM 1427 C CA . LEU A 1 185 ? -6.351 3.925 1.844 1.00 98.81 185 LEU A CA 1
ATOM 1428 C C . LEU A 1 185 ? -7.830 3.875 2.231 1.00 98.81 185 LEU A C 1
ATOM 1430 O O . LEU A 1 185 ? -8.194 4.400 3.278 1.00 98.81 185 LEU A O 1
ATOM 1434 N N . GLU A 1 186 ? -8.676 3.244 1.415 1.00 98.75 186 GLU A N 1
ATOM 1435 C CA . GLU A 1 186 ? -10.100 3.063 1.720 1.00 98.75 186 GLU A CA 1
ATOM 1436 C C . GLU A 1 186 ? -10.293 2.203 2.973 1.00 98.75 186 GLU A C 1
ATOM 1438 O O . GLU A 1 186 ? -11.005 2.594 3.902 1.00 98.75 186 GLU A O 1
ATOM 1443 N N . ARG A 1 187 ? -9.600 1.060 3.028 1.00 98.31 187 ARG A N 1
ATOM 1444 C CA . ARG A 1 187 ? -9.622 0.154 4.178 1.00 98.31 187 ARG A CA 1
ATOM 1445 C C . ARG A 1 187 ? -9.123 0.849 5.449 1.00 98.31 187 ARG A C 1
ATOM 1447 O O . ARG A 1 187 ? -9.763 0.751 6.497 1.00 98.31 187 ARG A O 1
ATOM 1454 N N . SER A 1 188 ? -8.027 1.597 5.352 1.00 98.62 188 SER A N 1
ATOM 1455 C CA . SER A 1 188 ? -7.450 2.309 6.487 1.00 98.62 188 SER A CA 1
ATOM 1456 C C . SER A 1 188 ? -8.297 3.498 6.948 1.00 98.62 188 SER A C 1
ATOM 1458 O O . SER A 1 188 ? -8.375 3.740 8.150 1.00 98.62 188 SER A O 1
ATOM 1460 N N . GLU A 1 189 ? -8.952 4.225 6.036 1.00 98.81 189 GLU A N 1
ATOM 1461 C CA . GLU A 1 189 ? -9.913 5.284 6.375 1.00 98.81 189 GLU A CA 1
ATOM 1462 C C . GLU A 1 189 ? -11.063 4.710 7.215 1.00 98.81 189 GLU A C 1
ATOM 1464 O O . GLU A 1 189 ? -11.356 5.229 8.293 1.00 98.81 189 GLU A O 1
ATOM 1469 N N . ALA A 1 190 ? -11.670 3.605 6.767 1.00 98.81 190 ALA A N 1
ATOM 1470 C CA . ALA A 1 190 ? -12.751 2.941 7.491 1.00 98.81 190 ALA A CA 1
ATOM 1471 C C . ALA A 1 190 ? -12.308 2.451 8.882 1.00 98.81 190 ALA A C 1
ATOM 1473 O O . ALA A 1 190 ? -13.010 2.671 9.870 1.00 98.81 190 ALA A O 1
ATOM 1474 N N . ALA A 1 191 ? -11.119 1.853 8.985 1.00 98.56 191 ALA A N 1
ATOM 1475 C CA . ALA A 1 191 ? -10.566 1.405 10.260 1.00 98.56 191 ALA A CA 1
ATOM 1476 C C . ALA A 1 191 ? -10.307 2.568 11.233 1.00 98.56 191 ALA A C 1
ATOM 1478 O O . ALA A 1 191 ? -10.640 2.477 12.416 1.00 98.56 191 ALA A O 1
ATOM 1479 N N . TRP A 1 192 ? -9.810 3.710 10.749 1.00 98.69 192 TRP A N 1
ATOM 1480 C CA . TRP A 1 192 ? -9.706 4.899 11.591 1.00 98.69 192 TRP A CA 1
ATOM 1481 C C . TRP A 1 192 ? -11.066 5.387 12.093 1.00 98.69 192 TRP A C 1
ATOM 1483 O O . TRP A 1 192 ? -11.159 5.797 13.248 1.00 98.69 192 TRP A O 1
ATOM 1493 N N . ARG A 1 193 ? -12.133 5.318 11.285 1.00 98.56 193 ARG A N 1
ATOM 1494 C CA . ARG A 1 193 ? -13.486 5.693 11.745 1.00 98.56 193 ARG A CA 1
ATOM 1495 C C . ARG A 1 193 ? -13.981 4.790 12.875 1.00 98.56 193 ARG A C 1
ATOM 1497 O O . ARG A 1 193 ? -14.502 5.311 13.855 1.00 98.56 193 ARG A O 1
ATOM 1504 N N . VAL A 1 194 ? -13.719 3.486 12.803 1.00 98.19 194 VAL A N 1
ATOM 1505 C CA . VAL A 1 194 ? -14.004 2.545 13.904 1.00 98.19 194 VAL A CA 1
ATOM 1506 C C . VAL A 1 194 ? -13.257 2.945 15.182 1.00 98.19 194 VAL A C 1
ATOM 1508 O O . VAL A 1 194 ? -13.837 2.990 16.267 1.00 98.19 194 VAL A O 1
ATOM 1511 N N . ILE A 1 195 ? -11.973 3.291 15.065 1.00 97.25 195 ILE A N 1
ATOM 1512 C CA . ILE A 1 195 ? -11.170 3.763 16.202 1.00 97.25 195 ILE A CA 1
ATOM 1513 C C . ILE A 1 195 ? -11.755 5.058 16.785 1.00 97.25 195 ILE A C 1
ATOM 1515 O O . ILE A 1 195 ? -11.837 5.203 18.007 1.00 97.25 195 ILE A O 1
ATOM 1519 N N . VAL A 1 196 ? -12.183 5.995 15.936 1.00 98.00 196 VAL A N 1
ATOM 1520 C CA . VAL A 1 196 ? -12.807 7.258 16.359 1.00 98.00 196 VAL A CA 1
ATOM 1521 C C . VAL A 1 196 ? -14.098 7.007 17.126 1.00 98.00 196 VAL A C 1
ATOM 1523 O O . VAL A 1 196 ? -14.289 7.604 18.182 1.00 98.00 196 VAL A O 1
ATOM 1526 N N . GLU A 1 197 ? -14.958 6.109 16.652 1.00 96.69 197 GLU A N 1
ATOM 1527 C CA . GLU A 1 197 ? -16.202 5.751 17.343 1.00 96.69 197 GLU A CA 1
ATOM 1528 C C . GLU A 1 197 ? -15.936 5.167 18.736 1.00 96.69 197 GLU A C 1
ATOM 1530 O O . GLU A 1 197 ? -16.627 5.506 19.698 1.00 96.69 197 GLU A O 1
ATOM 1535 N N . ALA A 1 198 ? -14.895 4.342 18.871 1.00 94.38 198 ALA A N 1
ATOM 1536 C CA . ALA A 1 198 ? -14.547 3.699 20.134 1.00 94.38 198 ALA A CA 1
ATOM 1537 C C . ALA A 1 198 ? -13.843 4.624 21.145 1.00 94.38 198 ALA A C 1
ATOM 1539 O O . ALA A 1 198 ? -13.894 4.369 22.352 1.00 94.38 198 ALA A O 1
ATOM 1540 N N . THR A 1 199 ? -13.147 5.663 20.675 1.00 93.88 199 THR A N 1
ATOM 1541 C CA . THR A 1 199 ? -12.237 6.473 21.510 1.00 93.88 199 THR A CA 1
ATOM 1542 C C . THR A 1 199 ? -12.633 7.941 21.634 1.00 93.88 199 THR A C 1
ATOM 1544 O O . THR A 1 199 ? -12.265 8.587 22.613 1.00 93.88 199 THR A O 1
ATOM 1547 N N . GLY A 1 200 ? -13.349 8.489 20.651 1.00 95.50 200 GLY A N 1
ATOM 1548 C CA . GLY A 1 200 ? -13.555 9.930 20.502 1.00 95.50 200 GLY A CA 1
ATOM 1549 C C . GLY A 1 200 ? -12.265 10.717 20.225 1.00 95.50 200 GLY A C 1
ATOM 1550 O O . GLY A 1 200 ? -12.255 11.940 20.383 1.00 95.50 200 GLY A O 1
ATOM 1551 N N . ASP A 1 201 ? -11.168 10.046 19.852 1.00 96.38 201 ASP A N 1
ATOM 1552 C CA . ASP A 1 201 ? -9.858 10.677 19.704 1.00 96.38 201 ASP A CA 1
ATOM 1553 C C . ASP A 1 201 ? -9.796 11.587 18.466 1.00 96.38 201 ASP A C 1
ATOM 1555 O O . ASP A 1 201 ? -10.037 11.180 17.325 1.00 96.38 201 ASP A O 1
ATOM 1559 N N . ARG A 1 202 ? -9.442 12.858 18.688 1.00 97.81 202 ARG A N 1
ATOM 1560 C CA . ARG A 1 202 ? -9.384 13.863 17.615 1.00 97.81 202 ARG A CA 1
ATOM 1561 C C . ARG A 1 202 ? -8.235 13.626 16.636 1.00 97.81 202 ARG A C 1
ATOM 1563 O O . ARG A 1 202 ? -8.364 13.994 15.472 1.00 97.81 202 ARG A O 1
ATOM 1570 N N . THR A 1 203 ? -7.130 13.034 17.087 1.00 97.88 203 THR A N 1
ATOM 1571 C CA . THR A 1 203 ? -5.983 12.719 16.225 1.00 97.88 203 THR A CA 1
ATOM 1572 C C . THR A 1 203 ? -6.328 11.557 15.302 1.00 97.88 203 THR A C 1
ATOM 1574 O O . THR A 1 203 ? -6.085 11.653 14.103 1.00 97.88 203 THR A O 1
ATOM 1577 N N . ALA A 1 204 ? -6.985 10.515 15.821 1.00 97.88 204 ALA A N 1
ATOM 1578 C CA . ALA A 1 204 ? -7.533 9.425 15.016 1.00 97.88 204 ALA A CA 1
ATOM 1579 C C . ALA A 1 204 ? -8.521 9.949 13.957 1.00 97.88 204 ALA A C 1
ATOM 1581 O O . ALA A 1 204 ? -8.459 9.542 12.799 1.00 97.88 204 ALA A O 1
ATOM 1582 N N . SER A 1 205 ? -9.374 10.919 14.313 1.00 98.62 205 SER A N 1
ATOM 1583 C CA . SER A 1 205 ? -10.284 11.556 13.346 1.00 98.62 205 SER A CA 1
ATOM 1584 C C . SER A 1 205 ? -9.532 12.306 12.251 1.00 98.62 205 SER A C 1
ATOM 1586 O O . SER A 1 205 ? -9.870 12.169 11.077 1.00 98.62 205 SER A O 1
ATOM 1588 N N . ALA A 1 206 ? -8.494 13.064 12.611 1.00 98.56 206 ALA A N 1
ATOM 1589 C CA . ALA A 1 206 ? -7.660 13.759 11.635 1.00 98.56 206 ALA A CA 1
ATOM 1590 C C . ALA A 1 206 ? -6.902 12.782 10.716 1.00 98.56 206 ALA A C 1
ATOM 1592 O O . ALA A 1 206 ? -6.722 13.072 9.534 1.00 98.56 206 ALA A O 1
ATOM 1593 N N . LEU A 1 207 ? -6.488 11.618 11.227 1.00 98.69 207 LEU A N 1
ATOM 1594 C CA . LEU A 1 207 ? -5.844 10.562 10.438 1.00 98.69 207 LEU A CA 1
ATOM 1595 C C . LEU A 1 207 ? -6.828 9.873 9.482 1.00 98.69 207 LEU A C 1
ATOM 1597 O O . LEU A 1 207 ? -6.461 9.613 8.336 1.00 98.69 207 LEU A O 1
ATOM 1601 N N . ALA A 1 208 ? -8.085 9.671 9.896 1.00 98.75 208 ALA A N 1
ATOM 1602 C CA . ALA A 1 208 ? -9.154 9.219 9.004 1.00 98.75 208 ALA A CA 1
ATOM 1603 C C . ALA A 1 208 ? -9.350 10.199 7.833 1.00 98.75 208 A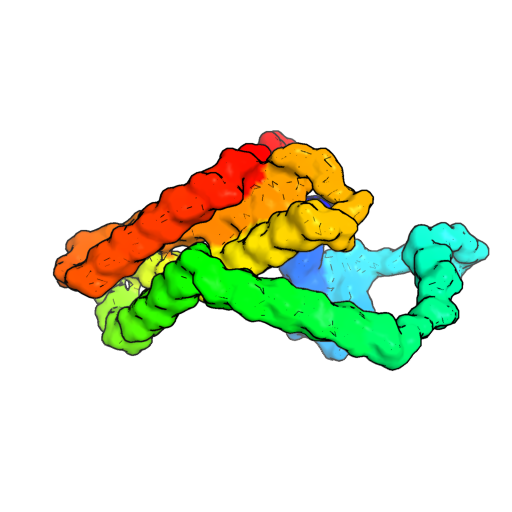LA A C 1
ATOM 1605 O O . ALA A 1 208 ? -9.359 9.800 6.668 1.00 98.75 208 ALA A O 1
ATOM 1606 N N . ASP A 1 209 ? -9.448 11.497 8.139 1.00 98.62 209 ASP A N 1
ATOM 1607 C CA . ASP A 1 209 ? -9.596 12.546 7.127 1.00 98.62 209 ASP A CA 1
ATOM 1608 C C . ASP A 1 209 ? -8.360 12.622 6.215 1.00 98.62 209 ASP A C 1
ATOM 1610 O O . ASP A 1 209 ? -8.493 12.800 5.004 1.00 98.62 209 ASP A O 1
ATOM 1614 N N . ALA A 1 210 ? -7.153 12.451 6.763 1.00 98.44 210 ALA A N 1
ATOM 1615 C CA . ALA A 1 210 ? -5.913 12.422 5.989 1.00 98.44 210 ALA A CA 1
ATOM 1616 C C . ALA A 1 210 ? -5.874 11.250 4.995 1.00 98.44 210 ALA A C 1
ATOM 1618 O O . ALA A 1 210 ? -5.525 11.469 3.832 1.00 98.44 210 ALA A O 1
ATOM 1619 N N . ALA A 1 211 ? -6.280 10.044 5.412 1.00 98.69 211 ALA A N 1
ATOM 1620 C CA . ALA A 1 211 ? -6.391 8.882 4.528 1.00 98.69 211 ALA A CA 1
ATOM 1621 C C . ALA A 1 211 ? -7.396 9.136 3.390 1.00 98.69 211 ALA A C 1
ATOM 1623 O O . ALA A 1 211 ? -7.062 8.953 2.217 1.00 98.69 211 ALA A O 1
ATOM 1624 N N . GLY A 1 212 ? -8.587 9.655 3.710 1.00 98.50 212 GLY A N 1
ATOM 1625 C CA . GLY A 1 212 ? -9.599 9.998 2.705 1.00 98.50 212 GLY A CA 1
ATOM 1626 C C . GLY A 1 212 ? -9.147 11.105 1.743 1.00 98.50 212 GLY A C 1
ATOM 1627 O O . GLY A 1 212 ? -9.371 11.023 0.534 1.00 98.50 212 GLY A O 1
ATOM 1628 N N . ASN A 1 213 ? -8.450 12.127 2.242 1.00 98.38 213 ASN A N 1
ATOM 1629 C CA . ASN A 1 213 ? -7.896 13.202 1.417 1.00 98.38 213 ASN A CA 1
ATOM 1630 C C . ASN A 1 213 ? -6.809 12.696 0.463 1.00 98.38 213 ASN A C 1
ATOM 1632 O O . ASN A 1 213 ? -6.832 13.044 -0.718 1.00 98.38 213 ASN A O 1
ATOM 1636 N N . LEU A 1 214 ? -5.892 11.858 0.953 1.00 98.56 214 LEU A N 1
ATOM 1637 C CA . LEU A 1 214 ? -4.861 11.237 0.126 1.00 98.56 214 LEU A CA 1
ATOM 1638 C C . LEU A 1 214 ? -5.483 10.324 -0.938 1.00 98.56 214 LEU A C 1
ATOM 1640 O O . LEU A 1 214 ? -5.093 10.397 -2.099 1.00 98.56 214 LEU A O 1
ATOM 1644 N N . ARG A 1 215 ? -6.510 9.542 -0.586 1.00 98.62 215 ARG A N 1
ATOM 1645 C CA . ARG A 1 215 ? -7.248 8.695 -1.536 1.00 98.62 215 ARG A CA 1
ATOM 1646 C C . ARG A 1 215 ? -7.829 9.492 -2.702 1.00 98.62 215 ARG A C 1
ATOM 1648 O O . ARG A 1 215 ? -7.686 9.072 -3.846 1.00 98.62 215 ARG A O 1
ATOM 1655 N N . ARG A 1 216 ? -8.445 10.650 -2.434 1.00 98.38 216 ARG A N 1
ATOM 1656 C CA . ARG A 1 216 ? -8.981 11.532 -3.488 1.00 98.38 216 ARG A CA 1
ATOM 1657 C C . ARG A 1 216 ? -7.883 12.043 -4.421 1.00 98.38 216 ARG A C 1
ATOM 1659 O O . ARG A 1 216 ? -8.048 11.966 -5.629 1.00 98.38 216 ARG A O 1
ATOM 1666 N N . ILE A 1 217 ? -6.753 12.488 -3.870 1.00 97.75 217 ILE A N 1
ATOM 1667 C CA . ILE A 1 217 ? -5.617 12.968 -4.673 1.00 97.75 217 ILE A CA 1
ATOM 1668 C C . ILE A 1 217 ? -5.064 11.857 -5.566 1.00 97.75 217 ILE A C 1
ATOM 1670 O O . ILE A 1 217 ? -4.812 12.089 -6.742 1.00 97.75 217 ILE A O 1
ATOM 1674 N N . VAL A 1 218 ? -4.923 10.639 -5.037 1.00 98.31 218 VAL A N 1
ATOM 1675 C CA . VAL A 1 218 ? -4.427 9.496 -5.818 1.00 98.31 218 VAL A CA 1
ATOM 1676 C C . VAL A 1 218 ? -5.411 9.113 -6.929 1.00 98.31 218 VAL A C 1
ATOM 1678 O O . VAL A 1 218 ? -4.972 8.764 -8.019 1.00 98.31 218 VAL A O 1
ATOM 1681 N N . LEU A 1 219 ? -6.727 9.207 -6.698 1.00 98.25 219 LEU A N 1
ATOM 1682 C CA . LEU A 1 219 ? -7.733 8.989 -7.748 1.00 98.25 219 LEU A CA 1
ATOM 1683 C C . LEU A 1 219 ? -7.636 10.028 -8.869 1.00 98.25 219 LEU A C 1
ATOM 1685 O O . LEU A 1 219 ? -7.711 9.658 -10.039 1.00 98.25 219 LEU A O 1
ATOM 1689 N N . ASP A 1 220 ? -7.442 11.300 -8.518 1.00 97.75 220 ASP A N 1
ATOM 1690 C CA . ASP A 1 220 ? -7.261 12.375 -9.498 1.00 97.75 220 ASP A CA 1
ATOM 1691 C C . ASP A 1 220 ? -5.956 12.187 -10.293 1.00 97.75 220 ASP A C 1
ATOM 1693 O O . ASP A 1 220 ? -5.897 12.440 -11.496 1.00 97.75 220 ASP A O 1
ATOM 1697 N N . GLU A 1 221 ? -4.906 11.709 -9.623 1.00 96.56 221 GLU A N 1
ATOM 1698 C CA . GLU A 1 221 ? -3.577 11.516 -10.193 1.00 96.56 221 GLU A CA 1
ATOM 1699 C C . GLU A 1 221 ? -3.460 10.244 -11.062 1.00 96.56 221 GLU A C 1
ATOM 1701 O O . GLU A 1 221 ? -2.708 10.225 -12.044 1.00 96.56 221 GLU A O 1
ATOM 1706 N N . PHE A 1 222 ? -4.225 9.199 -10.734 1.00 97.38 222 PHE A N 1
ATOM 1707 C CA . PHE A 1 222 ? -4.257 7.907 -11.427 1.00 97.38 222 PHE A CA 1
ATOM 1708 C C . PHE A 1 222 ? -5.702 7.486 -11.755 1.00 97.38 222 PHE A C 1
ATOM 1710 O O . PHE A 1 222 ? -6.215 6.507 -11.201 1.00 97.38 222 PHE A O 1
ATOM 1717 N N . PRO A 1 223 ? -6.373 8.165 -12.702 1.00 97.38 223 PRO A N 1
ATOM 1718 C CA . PRO A 1 223 ? -7.798 7.956 -12.972 1.00 97.38 223 PRO A CA 1
ATOM 1719 C C . PRO A 1 223 ? -8.137 6.552 -13.499 1.00 97.38 223 PRO A C 1
ATOM 1721 O O . PRO A 1 223 ? -9.277 6.109 -13.390 1.00 97.38 223 PRO A O 1
ATOM 1724 N N . GLN A 1 224 ? -7.159 5.835 -14.062 1.00 97.50 224 GLN A N 1
ATOM 1725 C CA . GLN A 1 224 ? -7.332 4.469 -14.571 1.00 97.50 224 GLN A CA 1
ATOM 1726 C C . GLN A 1 224 ? -6.967 3.384 -13.548 1.00 97.50 224 GLN A C 1
ATOM 1728 O O . GLN A 1 224 ? -7.169 2.203 -13.828 1.00 97.50 224 GLN A O 1
ATOM 1733 N N . ALA A 1 225 ? -6.469 3.750 -12.359 1.00 98.06 225 ALA A N 1
ATOM 1734 C CA . ALA A 1 225 ? -5.984 2.786 -11.373 1.00 98.06 225 ALA A CA 1
ATOM 1735 C C . ALA A 1 225 ? -7.054 1.757 -10.997 1.00 98.06 225 ALA A C 1
ATOM 1737 O O . ALA A 1 225 ? -6.803 0.561 -11.061 1.00 98.06 225 ALA A O 1
ATOM 1738 N N . MET A 1 226 ? -8.278 2.186 -10.674 1.00 98.12 226 MET A N 1
ATOM 1739 C CA . MET A 1 226 ? -9.333 1.255 -10.247 1.00 98.12 226 MET A CA 1
ATOM 1740 C C . MET A 1 226 ? -9.775 0.277 -11.350 1.00 98.12 226 MET A C 1
ATOM 1742 O O . MET A 1 226 ? -10.240 -0.821 -11.027 1.00 98.12 226 MET A O 1
ATOM 1746 N N . SER A 1 227 ? -9.558 0.627 -12.622 1.00 97.81 227 SER A N 1
ATOM 1747 C CA . SER A 1 227 ? -9.820 -0.225 -13.791 1.00 97.81 227 SER A CA 1
ATOM 1748 C C . SER A 1 227 ? -8.748 -1.303 -14.015 1.00 97.81 227 SER A C 1
ATOM 1750 O O . SER A 1 227 ? -8.982 -2.243 -14.773 1.00 97.81 227 SER A O 1
ATOM 1752 N N . PHE A 1 228 ? -7.582 -1.196 -13.367 1.00 97.44 228 PHE A N 1
ATOM 1753 C CA . PHE A 1 228 ? -6.544 -2.229 -13.391 1.00 97.44 228 PHE A CA 1
ATOM 1754 C C . PHE A 1 228 ? -7.092 -3.560 -12.849 1.00 97.44 228 PHE A C 1
ATOM 1756 O O . PHE A 1 228 ? -7.801 -3.560 -11.844 1.00 97.44 228 PHE A O 1
ATOM 1763 N N . ILE A 1 229 ? -6.762 -4.703 -13.457 1.00 96.94 229 ILE A N 1
ATOM 1764 C CA . ILE A 1 229 ? -7.254 -6.014 -13.008 1.00 96.94 229 ILE A CA 1
ATOM 1765 C C . ILE A 1 229 ? -6.110 -6.730 -12.305 1.00 96.94 229 ILE A C 1
ATOM 1767 O O . ILE A 1 229 ? -5.159 -7.178 -12.935 1.00 96.94 229 ILE A O 1
ATOM 1771 N N . ARG A 1 230 ? -6.184 -6.832 -10.975 1.00 96.38 230 ARG A N 1
ATOM 1772 C CA . ARG A 1 230 ? -5.161 -7.533 -10.194 1.00 96.38 230 ARG A CA 1
ATOM 1773 C C . ARG A 1 230 ? -5.262 -9.046 -10.438 1.00 96.38 230 ARG A C 1
ATOM 1775 O O . ARG A 1 230 ? -6.320 -9.608 -10.127 1.00 96.38 230 ARG A O 1
ATOM 1782 N N . PRO A 1 231 ? -4.187 -9.708 -10.914 1.00 93.75 231 PRO A N 1
ATOM 1783 C CA . PRO A 1 231 ? -4.169 -11.154 -11.128 1.00 93.75 231 PRO A CA 1
ATOM 1784 C C . PRO A 1 231 ? -4.597 -11.906 -9.868 1.00 93.75 231 PRO A C 1
ATOM 1786 O O . PRO A 1 231 ? -4.114 -11.614 -8.772 1.00 93.75 231 PRO A O 1
ATOM 1789 N N . GLY A 1 232 ? -5.542 -12.835 -10.006 1.00 92.50 232 GLY A N 1
ATOM 1790 C CA . GLY A 1 232 ? -6.110 -13.607 -8.899 1.00 92.50 232 GLY A CA 1
ATOM 1791 C C . GLY A 1 232 ? -7.122 -12.877 -8.008 1.00 92.50 232 GLY A C 1
ATOM 1792 O O . GLY A 1 232 ? -8.013 -13.531 -7.474 1.00 92.50 232 GLY A O 1
ATOM 1793 N N . PHE A 1 233 ? -7.034 -11.552 -7.846 1.00 94.81 233 PHE A N 1
ATOM 1794 C CA . PHE A 1 233 ? -7.902 -10.806 -6.920 1.00 94.81 233 PHE A CA 1
ATOM 1795 C C . PHE A 1 233 ? -9.153 -10.218 -7.578 1.00 94.81 233 PHE A C 1
ATOM 1797 O O . PHE A 1 233 ? -10.224 -10.265 -6.977 1.00 94.81 233 PHE A O 1
ATOM 1804 N N . ASP A 1 234 ? -9.015 -9.642 -8.777 1.00 95.62 234 ASP A N 1
ATOM 1805 C CA . ASP A 1 234 ? -10.100 -8.910 -9.451 1.00 95.62 234 ASP A CA 1
ATOM 1806 C C . ASP A 1 234 ? -10.659 -9.662 -10.672 1.00 95.62 234 ASP A C 1
ATOM 1808 O O . ASP A 1 234 ? -11.630 -9.226 -11.290 1.00 95.62 234 ASP A O 1
ATOM 1812 N N . GLU A 1 235 ? -10.044 -10.786 -11.040 1.00 88.62 235 GLU A N 1
ATOM 1813 C CA . GLU A 1 235 ? -10.503 -11.634 -12.136 1.00 88.62 235 GLU A CA 1
ATOM 1814 C C . GLU A 1 235 ? -11.779 -12.408 -11.750 1.00 88.62 235 GLU A C 1
ATOM 1816 O O . GLU A 1 235 ? -11.990 -12.728 -10.575 1.00 88.62 235 GLU A O 1
ATOM 1821 N N . PRO A 1 236 ? -12.636 -12.771 -12.724 1.00 78.50 236 PRO A N 1
ATOM 1822 C CA . PRO A 1 236 ? -13.749 -13.678 -12.471 1.00 78.50 236 PRO A CA 1
ATOM 1823 C C . PRO A 1 236 ? -13.252 -14.982 -11.838 1.00 78.50 236 PRO A C 1
ATOM 1825 O O . PRO A 1 236 ? -12.254 -15.552 -12.285 1.00 78.50 236 PRO A O 1
ATOM 1828 N N . ARG A 1 237 ? -13.964 -15.474 -10.815 1.00 66.75 237 ARG A N 1
ATOM 1829 C CA . ARG A 1 237 ? -13.643 -16.761 -10.182 1.00 66.75 237 ARG A CA 1
ATOM 1830 C C . ARG A 1 237 ? -13.680 -17.865 -11.245 1.00 66.75 237 ARG A C 1
ATOM 1832 O O . ARG A 1 237 ? -14.715 -18.049 -11.884 1.00 66.75 237 ARG A O 1
ATOM 1839 N N . ARG A 1 238 ? -12.547 -18.544 -11.431 1.00 58.22 238 ARG A N 1
ATOM 1840 C CA . ARG A 1 238 ? -12.413 -19.748 -12.262 1.00 58.22 238 ARG A CA 1
ATOM 1841 C C . ARG A 1 238 ? -12.755 -20.991 -11.455 1.00 58.22 238 ARG A C 1
ATOM 1843 O O . ARG A 1 238 ? -12.462 -20.980 -10.237 1.00 58.22 238 ARG A O 1
#

Secondary structure (DSSP, 8-state):
------TTTTTSS---GGG-TTGGG-HHHHHHHHHHH-S-HHHHHHHHH-PPPPS-SS----HHHHHHHHHTT----HHHHHHHHHHHHHHHHHHHTSHHHHHHHHHHHHHHHHHHHHHHHHHTT--HHHHHHHHHHHHHHHHHHHHHHHHHHHHHHHHHT---S---SSS-HHHHHHHHHHHHHHHHHHHHHHHHHHH--HHHHHHHHHHHHHHHHHHHH-TTGGG---TTTTSPP-

pLDDT: mean 88.37, std 13.32, range [43.44, 98.88]

Radius of gyration: 21.52 Å; chains: 1; bounding box: 48×50×52 Å

Foldseek 3Di:
DDLQAFPCLVLQDLPPLVPDPCLVRHLVNQLVVLVVVDVDSQRSSCRRNNHDDDPDDDPPCDPVNVVCVVCVPDDDDPVRVVVVVVVVVVLCVVLCPDPLLVLLVVLLVLLVVVCVVCVVVQCVPPDVLLNVLNVLSNSLSVRLNVLQSQLSSQVVCVVVVVDPDDPDPAQDSNLSSLLSNLVSLVSNLVSLVVNCVVPVDPSSVVSSVSSVVSSVVSCVVRVRSNVHANGPPRDPDD